Protein AF-A0A353R9V4-F1 (afdb_monomer_lite)

Secondary structure (DSSP, 8-state):
--SSS---HHHHHHHHHHHHHHHHHTT---------GGGGGG--HHHHHHTT----B-TTS-B-TTSS-HHHHHHHHHHHHHHHTT----------SHHHHSSPPPHHHHHHHHHHHHHHHHHHHTT--SEEEEE-TTS-EEEEEHHHHS-TTT---------TTSHHHHHHHHHT---B-GGGHHHHTTT-S-GGGGBHHHHHT-

Sequence (206 aa):
MFYKTQITVDKIVNLIVSSVIKRQIRDIPYGCIMISEGVFQSFSEEDVKNAGIAFTYDAHGHPELGKISKSHIIDNLVEKKLKELGIKVKTRPVEVGYEVRCITPKSFDLEYCSMLGMGVYELYIKGVSGCMVCRDGNGKIIPLFLQDLQDPATGKIPPRIVNMKSQEVQFYMKHIMDYITLEDYEAAKAIVPNPEEFDFHKILKF

pLDDT: mean 90.61, std 10.13, range [51.28, 98.31]

Foldseek 3Di:
DQPPHQDALLLVLLQVVQLVLLCVLVVNQDDDDDDDPCSVVRYDPVRCVVLVPDFDADPVRHGPSPPDPPQVSSVVSNVVVCVVLVHDHDDDGDDDDPVVPPDDDDPVCVVQVVLQVVLVVVCVVVVHDQFHWDQDPVRDTDTHHLVVQADPVPRDRDDDDDDCPDPVNVCCVPPPGRGDAPVCVVVSCVRGVCNLSSHPCNSNVD

Radius of gyration: 22.02 Å; chains: 1; bounding box: 51×39×61 Å

Structure (mmCIF, N/CA/C/O backbone):
data_A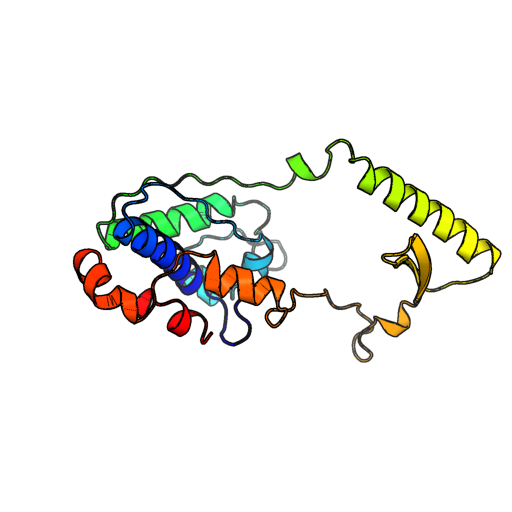F-A0A353R9V4-F1
#
_entry.id   AF-A0A353R9V4-F1
#
loop_
_atom_site.group_PDB
_atom_site.id
_atom_site.type_symbol
_atom_site.label_atom_id
_atom_site.label_alt_id
_atom_site.label_comp_id
_atom_site.label_asym_id
_atom_site.label_entity_id
_atom_site.label_seq_id
_atom_site.pdbx_PDB_ins_code
_atom_site.Cartn_x
_atom_site.Cartn_y
_atom_site.Cartn_z
_atom_site.occupancy
_atom_site.B_iso_or_equiv
_atom_site.auth_seq_id
_atom_site.auth_comp_id
_atom_site.auth_asym_id
_atom_site.auth_atom_id
_atom_site.pdbx_PDB_model_num
ATOM 1 N N . MET A 1 1 ? -3.282 6.045 -2.388 1.00 83.81 1 MET A N 1
ATOM 2 C CA . MET A 1 1 ? -4.449 6.420 -1.555 1.00 83.81 1 MET A CA 1
ATOM 3 C C . MET A 1 1 ? -4.257 7.770 -0.862 1.00 83.81 1 MET A C 1
ATOM 5 O O . MET A 1 1 ? -5.126 8.619 -0.977 1.00 83.81 1 MET A O 1
ATOM 9 N N . PHE A 1 2 ? -3.111 8.017 -0.225 1.00 89.62 2 PHE A N 1
ATOM 10 C CA . PHE A 1 2 ? -2.777 9.268 0.472 1.00 89.62 2 PHE A CA 1
ATOM 11 C C . PHE A 1 2 ? -2.308 10.402 -0.468 1.00 89.62 2 PHE A C 1
ATOM 13 O O . PHE A 1 2 ? -1.157 10.810 -0.422 1.00 89.62 2 PHE A O 1
ATOM 20 N N . TYR A 1 3 ? -3.170 10.891 -1.369 1.00 88.69 3 TYR A N 1
ATOM 21 C CA . TYR A 1 3 ? -2.805 11.971 -2.315 1.00 88.69 3 TYR A CA 1
ATOM 22 C C . TYR A 1 3 ? -3.274 13.374 -1.887 1.00 88.69 3 TYR A C 1
ATOM 24 O O . TYR A 1 3 ? -2.907 14.359 -2.519 1.00 88.69 3 TYR A O 1
ATOM 32 N N . LYS A 1 4 ? -4.090 13.473 -0.828 1.00 91.69 4 LYS A N 1
ATOM 33 C CA . LYS A 1 4 ? -4.585 14.739 -0.243 1.00 91.69 4 LYS A CA 1
ATOM 34 C C . LYS A 1 4 ? -4.122 14.964 1.202 1.00 91.69 4 LYS A C 1
ATOM 36 O O . LYS A 1 4 ? -4.501 15.946 1.838 1.00 91.69 4 LYS A O 1
ATOM 41 N N . THR A 1 5 ? -3.361 14.029 1.761 1.00 93.25 5 THR A N 1
ATOM 42 C CA . THR A 1 5 ? -2.932 14.051 3.160 1.00 93.25 5 THR A CA 1
ATOM 43 C C . THR A 1 5 ? -1.651 13.244 3.307 1.00 93.25 5 THR A C 1
ATOM 45 O O . THR A 1 5 ? -1.455 12.283 2.565 1.00 93.25 5 THR A O 1
ATOM 48 N N . GLN A 1 6 ? -0.805 13.617 4.266 1.00 91.75 6 GLN A N 1
ATOM 49 C CA . GLN A 1 6 ? 0.421 12.882 4.569 1.00 91.75 6 GLN A CA 1
ATOM 50 C C . GLN A 1 6 ? 0.079 11.470 5.052 1.00 91.75 6 GLN A C 1
ATOM 52 O O . GLN A 1 6 ? -0.844 11.291 5.857 1.00 91.75 6 GLN A O 1
ATOM 57 N N . ILE A 1 7 ? 0.817 10.480 4.563 1.00 92.06 7 ILE A N 1
ATOM 58 C CA . ILE A 1 7 ? 0.724 9.109 5.053 1.00 92.06 7 ILE A CA 1
ATOM 59 C C . ILE A 1 7 ? 1.407 8.996 6.418 1.00 92.06 7 ILE A C 1
ATOM 61 O O . ILE A 1 7 ? 2.492 9.528 6.610 1.00 92.06 7 ILE A O 1
ATOM 65 N N . THR A 1 8 ? 0.766 8.314 7.362 1.00 93.62 8 THR A N 1
ATOM 66 C CA . THR A 1 8 ? 1.342 8.013 8.678 1.00 93.62 8 THR A CA 1
ATOM 67 C C . THR A 1 8 ? 0.974 6.589 9.066 1.00 93.62 8 THR A C 1
ATOM 69 O O . THR A 1 8 ? 0.003 6.025 8.546 1.00 93.62 8 THR A O 1
ATOM 72 N N . VAL A 1 9 ? 1.742 6.007 9.986 1.00 92.25 9 VAL A N 1
ATOM 73 C CA . VAL A 1 9 ? 1.481 4.658 10.502 1.00 92.25 9 VAL A CA 1
ATOM 74 C C . VAL A 1 9 ? 0.091 4.585 11.143 1.00 92.25 9 VAL A C 1
ATOM 76 O O . VAL A 1 9 ? -0.687 3.691 10.817 1.00 92.25 9 VAL A O 1
ATOM 79 N N . ASP A 1 10 ? -0.258 5.574 11.970 1.00 94.31 10 ASP A N 1
ATOM 80 C CA . ASP A 1 10 ? -1.556 5.644 12.652 1.00 94.31 10 ASP A CA 1
ATOM 81 C C . ASP A 1 10 ? -2.736 5.675 11.668 1.00 94.31 10 ASP A C 1
ATOM 83 O O . ASP A 1 10 ? -3.682 4.906 11.810 1.00 94.31 10 ASP A O 1
ATOM 87 N N . LYS A 1 11 ? -2.652 6.464 10.587 1.00 96.31 11 LYS A N 1
ATOM 88 C CA . LYS A 1 11 ? -3.716 6.498 9.570 1.00 96.31 11 LYS A CA 1
ATOM 89 C C . LYS A 1 11 ? -3.915 5.153 8.882 1.00 96.31 11 LYS A C 1
ATOM 91 O O . LYS A 1 11 ? -5.045 4.799 8.563 1.00 96.31 11 LYS A O 1
ATOM 96 N N . ILE A 1 12 ? -2.840 4.407 8.625 1.00 96.12 12 ILE A N 1
ATOM 97 C CA . ILE A 1 12 ? -2.947 3.068 8.033 1.00 96.12 12 ILE A CA 1
ATOM 98 C C . ILE A 1 12 ? -3.616 2.114 9.014 1.00 96.12 12 ILE A C 1
ATOM 100 O O . ILE A 1 12 ? -4.556 1.426 8.628 1.00 96.12 12 ILE A O 1
ATOM 104 N N . VAL A 1 13 ? -3.177 2.109 10.275 1.00 96.69 13 VAL A N 1
ATOM 105 C CA . VAL A 1 13 ? -3.791 1.291 11.328 1.00 96.69 13 VAL A CA 1
ATOM 106 C C . VAL A 1 13 ? -5.277 1.635 11.467 1.00 96.69 13 VAL A C 1
ATOM 108 O O . VAL A 1 13 ? -6.111 0.731 11.459 1.00 96.69 13 VAL A O 1
ATOM 111 N N . ASN A 1 14 ? -5.641 2.918 11.478 1.00 97.94 14 ASN A N 1
ATOM 112 C CA . ASN A 1 14 ? -7.034 3.346 11.588 1.00 97.94 14 ASN A CA 1
ATOM 113 C C . ASN A 1 14 ? -7.875 2.951 10.363 1.00 97.94 14 ASN A C 1
ATOM 115 O O . ASN A 1 14 ? -9.028 2.573 10.534 1.00 97.94 14 ASN A O 1
ATOM 119 N N . LEU A 1 15 ? -7.324 2.948 9.141 1.00 97.88 15 LEU A N 1
ATOM 120 C CA . LEU A 1 15 ? -8.025 2.425 7.952 1.00 97.88 15 LEU A CA 1
ATOM 121 C C . LEU A 1 15 ? -8.246 0.906 8.019 1.00 97.88 15 LEU A C 1
ATOM 123 O O . LEU A 1 15 ? -9.283 0.403 7.578 1.00 97.88 15 LEU A O 1
ATOM 127 N N . ILE A 1 16 ? -7.293 0.164 8.584 1.00 97.81 16 ILE A N 1
ATOM 128 C CA . ILE A 1 16 ? -7.441 -1.279 8.809 1.00 97.81 16 ILE A CA 1
ATOM 129 C C . ILE A 1 16 ? -8.551 -1.530 9.830 1.00 97.81 16 ILE A C 1
ATOM 131 O O . ILE A 1 16 ? -9.471 -2.303 9.563 1.00 97.81 16 ILE A O 1
ATOM 135 N N . VAL A 1 17 ? -8.512 -0.829 10.965 1.00 98.12 17 VAL A N 1
ATOM 136 C CA . VAL A 1 17 ? -9.542 -0.918 12.008 1.00 98.12 17 VAL A CA 1
ATOM 137 C C . VAL A 1 17 ? -10.910 -0.480 11.472 1.00 98.12 17 VAL A C 1
ATOM 139 O O . VAL A 1 17 ? -11.899 -1.154 11.737 1.00 98.12 17 VAL A O 1
ATOM 142 N N . SER A 1 18 ? -10.972 0.561 10.637 1.00 98.31 18 SER A N 1
ATOM 143 C CA . SER A 1 18 ? -12.185 0.986 9.920 1.00 98.31 18 SER A CA 1
ATOM 144 C C . SER A 1 18 ? -12.826 -0.164 9.144 1.00 98.31 18 SER A C 1
ATOM 146 O O . SER A 1 18 ? -14.028 -0.412 9.251 1.00 98.31 18 SER A O 1
ATOM 148 N N . SER A 1 19 ? -12.004 -0.923 8.414 1.00 98.00 19 SER A N 1
ATOM 149 C CA . SER A 1 19 ? -12.456 -2.089 7.650 1.00 98.00 19 SER A CA 1
ATOM 150 C C . SER A 1 19 ? -12.975 -3.198 8.573 1.00 98.00 19 SER A C 1
ATOM 152 O O . SER A 1 19 ? -14.002 -3.814 8.291 1.00 98.00 19 SER A O 1
ATOM 154 N N . VAL A 1 20 ? -12.304 -3.434 9.707 1.00 98.00 20 VAL A N 1
ATOM 155 C CA . VAL A 1 20 ? -12.731 -4.414 10.721 1.00 98.00 20 VAL A CA 1
ATOM 156 C C . VAL A 1 20 ? -14.083 -4.031 11.328 1.00 98.00 20 VAL A C 1
ATOM 158 O O . VAL A 1 20 ? -14.988 -4.863 11.349 1.00 98.00 20 VAL A O 1
ATOM 161 N N . ILE A 1 21 ? -14.251 -2.776 11.758 1.00 98.12 21 ILE A N 1
ATOM 162 C CA . ILE A 1 21 ? -15.504 -2.268 12.341 1.00 98.12 21 ILE A CA 1
ATOM 163 C C . ILE A 1 21 ? -16.643 -2.399 11.326 1.00 98.12 21 ILE A C 1
ATOM 165 O O . ILE A 1 21 ? -17.696 -2.947 11.651 1.00 98.12 21 ILE A O 1
ATOM 169 N N . LYS A 1 22 ? -16.428 -1.968 10.073 1.00 98.12 22 LYS A N 1
ATOM 170 C CA . LYS A 1 22 ? -17.444 -2.078 9.018 1.00 98.12 22 LYS A CA 1
ATOM 171 C C . LYS A 1 22 ? -17.895 -3.522 8.821 1.00 98.12 22 LYS A C 1
ATOM 173 O O . LYS A 1 22 ? -19.087 -3.783 8.690 1.00 98.12 22 LYS A O 1
ATOM 178 N N . ARG A 1 23 ? -16.962 -4.474 8.823 1.00 97.56 23 ARG A N 1
ATOM 179 C CA . ARG A 1 23 ? -17.291 -5.893 8.646 1.00 97.56 23 ARG A CA 1
ATOM 180 C C . ARG A 1 23 ? -17.988 -6.501 9.858 1.00 97.56 23 ARG A C 1
ATOM 182 O O . ARG A 1 23 ? -18.867 -7.329 9.659 1.00 97.56 23 ARG A O 1
ATOM 189 N N . GLN A 1 24 ? -17.694 -6.043 11.075 1.00 96.56 24 GLN A N 1
ATOM 190 C CA . GLN A 1 24 ? -18.467 -6.418 12.265 1.00 96.56 24 GLN A CA 1
ATOM 191 C C . GLN A 1 24 ? -19.911 -5.908 12.204 1.00 96.56 24 GLN A C 1
ATOM 193 O O . GLN A 1 24 ? -20.825 -6.678 12.476 1.00 96.56 24 GLN A O 1
ATOM 198 N N . ILE A 1 25 ? -20.132 -4.660 11.770 1.00 97.62 25 ILE A N 1
ATOM 199 C CA . ILE A 1 25 ? -21.485 -4.104 11.558 1.00 97.62 25 ILE A CA 1
ATOM 200 C C . ILE A 1 25 ? -22.277 -4.949 10.548 1.00 97.62 25 ILE A C 1
ATOM 202 O O . ILE A 1 25 ? -23.485 -5.121 10.682 1.00 97.62 25 ILE A O 1
ATOM 206 N N . ARG A 1 26 ? -21.594 -5.499 9.539 1.00 96.81 26 ARG A N 1
ATOM 207 C CA . ARG A 1 26 ? -22.183 -6.354 8.497 1.00 96.81 26 ARG A CA 1
ATOM 208 C C . ARG A 1 26 ? -22.287 -7.834 8.880 1.00 96.81 26 ARG A C 1
ATOM 210 O O . ARG A 1 26 ? -22.702 -8.620 8.034 1.00 96.81 26 ARG A O 1
ATOM 217 N N . ASP A 1 27 ? -21.880 -8.206 10.093 1.00 96.38 27 ASP A N 1
ATOM 218 C CA . ASP A 1 27 ? -21.799 -9.593 10.570 1.00 96.38 27 ASP A CA 1
ATOM 219 C C . ASP A 1 27 ? -20.939 -10.509 9.671 1.00 96.38 27 ASP A C 1
ATOM 221 O O . ASP A 1 27 ? -21.282 -11.649 9.364 1.00 96.38 27 ASP A O 1
ATOM 225 N N . ILE A 1 28 ? -19.791 -9.996 9.204 1.00 96.94 28 ILE A N 1
ATOM 226 C CA . ILE A 1 28 ? -18.837 -10.760 8.390 1.00 96.94 28 ILE A CA 1
ATOM 227 C C . ILE A 1 28 ? -17.527 -10.974 9.169 1.00 96.94 28 ILE A C 1
ATOM 229 O O . ILE A 1 28 ? -16.709 -10.057 9.266 1.00 96.94 28 ILE A O 1
ATOM 233 N N . PRO A 1 29 ? -17.258 -12.190 9.687 1.00 92.81 29 PRO A N 1
ATOM 234 C CA . PRO A 1 29 ? -16.217 -12.419 10.697 1.00 92.81 29 PRO A CA 1
ATOM 235 C C . PRO A 1 29 ? -14.800 -12.633 10.133 1.00 92.81 29 PRO A C 1
ATOM 237 O O . PRO A 1 29 ? -13.899 -13.065 10.850 1.00 92.81 29 PRO A O 1
ATOM 240 N N . TYR A 1 30 ? -14.582 -12.379 8.845 1.00 95.62 30 TYR A N 1
ATOM 241 C CA . TYR A 1 30 ? -13.305 -12.607 8.163 1.00 95.62 30 TYR A CA 1
ATOM 242 C C . TYR A 1 30 ? -13.029 -11.507 7.148 1.00 95.62 30 TYR A C 1
ATOM 244 O O . TYR A 1 30 ? -13.960 -10.875 6.658 1.00 95.62 30 TYR A O 1
ATOM 252 N N . GLY A 1 31 ? -11.769 -11.312 6.770 1.00 95.31 31 GLY A N 1
ATOM 253 C CA . GLY A 1 31 ? -11.371 -10.356 5.741 1.00 95.31 31 GLY A CA 1
ATOM 254 C C . GLY A 1 31 ? -9.903 -10.513 5.362 1.00 95.31 31 GLY A C 1
ATOM 255 O O . GLY A 1 31 ? -9.184 -11.324 5.943 1.00 95.31 31 GLY A O 1
ATOM 256 N N . CYS A 1 32 ? -9.466 -9.733 4.380 1.00 95.81 32 CYS A N 1
ATOM 257 C CA . CYS A 1 32 ? -8.070 -9.639 3.975 1.00 95.81 32 CYS A CA 1
ATOM 258 C C . CYS A 1 32 ? -7.736 -8.169 3.724 1.00 95.81 32 CYS A C 1
ATOM 260 O O . CYS A 1 32 ? -8.518 -7.453 3.099 1.00 95.81 32 CYS A O 1
ATOM 262 N N . ILE A 1 33 ? -6.579 -7.736 4.213 1.00 96.19 33 ILE A N 1
ATOM 263 C CA . ILE A 1 33 ? -6.019 -6.417 3.942 1.00 96.19 33 ILE A CA 1
ATOM 264 C C . ILE A 1 33 ? -4.744 -6.622 3.136 1.00 96.19 33 ILE A C 1
ATOM 266 O O . ILE A 1 33 ? -3.871 -7.391 3.532 1.00 96.19 33 ILE A O 1
ATOM 270 N N . MET A 1 34 ? -4.628 -5.904 2.022 1.00 94.94 34 MET A N 1
ATOM 271 C CA . MET A 1 34 ? -3.414 -5.866 1.215 1.00 94.94 34 MET A CA 1
ATOM 272 C C . MET A 1 34 ? -2.733 -4.511 1.378 1.00 94.94 34 MET A C 1
ATOM 274 O O . MET A 1 34 ? -3.352 -3.467 1.175 1.00 94.94 34 MET A O 1
ATOM 278 N N . ILE A 1 35 ? -1.446 -4.534 1.718 1.00 93.12 35 ILE A N 1
ATOM 279 C CA . ILE A 1 35 ? -0.622 -3.336 1.886 1.00 93.12 35 ILE A CA 1
ATOM 280 C C . ILE A 1 35 ? 0.577 -3.464 0.956 1.00 93.12 35 ILE A C 1
ATOM 282 O O . ILE A 1 35 ? 1.279 -4.472 0.972 1.00 93.12 35 ILE A O 1
ATOM 286 N N . SER A 1 36 ? 0.807 -2.442 0.133 1.00 91.06 36 SER A N 1
ATOM 287 C CA . SER A 1 36 ? 1.993 -2.390 -0.722 1.00 91.06 36 SER A CA 1
ATOM 288 C C . SER A 1 36 ? 3.243 -2.114 0.112 1.00 91.06 36 SER A C 1
ATOM 290 O O . SER A 1 36 ? 3.245 -1.204 0.941 1.00 91.06 36 SER A O 1
ATOM 292 N N . GLU A 1 37 ? 4.331 -2.837 -0.161 1.00 85.25 37 GLU A N 1
ATOM 293 C CA . GLU A 1 37 ? 5.643 -2.628 0.467 1.00 85.25 37 GLU A CA 1
ATOM 294 C C . GLU A 1 37 ? 6.130 -1.171 0.353 1.00 85.25 37 GLU A C 1
ATOM 296 O O . GLU A 1 37 ? 6.751 -0.644 1.277 1.00 85.25 37 GLU A O 1
ATOM 301 N N . GLY A 1 38 ? 5.805 -0.485 -0.748 1.00 84.50 38 GLY A N 1
ATOM 302 C CA . GLY A 1 38 ? 6.229 0.900 -0.985 1.00 84.50 38 GLY A CA 1
ATOM 303 C C . GLY A 1 38 ? 5.710 1.905 0.050 1.00 84.50 38 GLY A C 1
ATOM 304 O O . GLY A 1 38 ? 6.257 2.998 0.173 1.00 84.50 38 GLY A O 1
ATOM 305 N N . VAL A 1 39 ? 4.695 1.539 0.841 1.00 86.44 39 VAL A N 1
ATOM 306 C CA . VAL A 1 39 ? 4.165 2.371 1.931 1.00 86.44 39 VAL A CA 1
ATOM 307 C C . VAL A 1 39 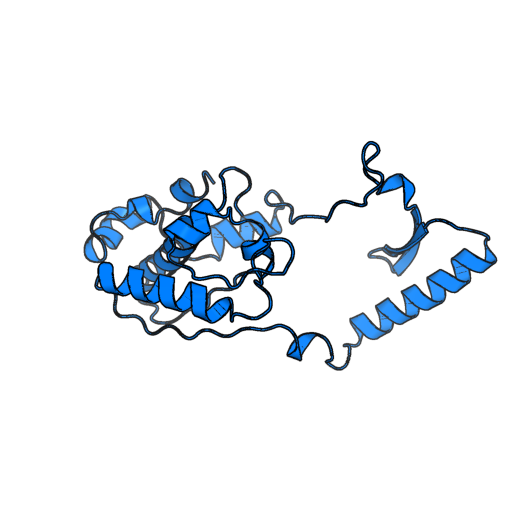? 5.242 2.713 2.966 1.00 86.44 39 VAL A C 1
ATOM 309 O O . VAL A 1 39 ? 5.286 3.843 3.443 1.00 86.44 39 VAL A O 1
ATOM 312 N N . PHE A 1 40 ? 6.160 1.788 3.254 1.00 82.12 40 PHE A N 1
ATOM 313 C CA . PHE A 1 40 ? 7.213 1.993 4.255 1.00 82.12 40 PHE A CA 1
ATOM 314 C C . PHE A 1 40 ? 8.255 3.027 3.829 1.00 82.12 40 PHE A C 1
ATOM 316 O O . PHE A 1 40 ? 8.844 3.687 4.676 1.00 82.12 40 PHE A O 1
ATOM 323 N N . GLN A 1 41 ? 8.445 3.211 2.521 1.00 80.50 41 GLN A N 1
ATOM 324 C CA . GLN A 1 41 ? 9.330 4.247 1.978 1.00 80.50 41 GLN A CA 1
ATOM 325 C C . GLN A 1 41 ? 8.729 5.652 2.121 1.00 80.50 41 GLN A C 1
ATOM 327 O O . GLN A 1 41 ? 9.412 6.641 1.882 1.00 80.50 41 GLN A O 1
ATOM 332 N N . SER A 1 42 ? 7.442 5.743 2.470 1.00 83.88 42 SER A N 1
ATOM 333 C CA . SER A 1 42 ? 6.714 7.007 2.582 1.00 83.88 42 SER A CA 1
ATOM 334 C C . SER A 1 42 ? 6.593 7.512 4.026 1.00 83.88 42 SER A C 1
ATOM 336 O O . SER A 1 42 ? 6.066 8.604 4.234 1.00 83.88 42 SER A O 1
ATOM 338 N N . PHE A 1 43 ? 7.038 6.736 5.022 1.00 84.62 43 PHE A N 1
ATOM 339 C CA . PHE A 1 43 ? 7.009 7.156 6.423 1.00 84.62 43 PHE A CA 1
ATOM 340 C C . PHE A 1 43 ? 8.170 8.086 6.753 1.00 84.62 43 PHE A C 1
ATOM 342 O O . PHE A 1 43 ? 9.304 7.850 6.341 1.00 84.62 43 PHE A O 1
ATOM 349 N N . SER A 1 44 ? 7.886 9.122 7.541 1.00 83.38 44 SER A N 1
ATOM 350 C CA . SER A 1 44 ? 8.936 9.938 8.142 1.00 83.38 44 SER A CA 1
ATOM 351 C C . SER A 1 44 ? 9.610 9.188 9.299 1.00 83.38 44 SER A C 1
ATOM 353 O O . SER A 1 44 ? 9.011 8.307 9.920 1.00 83.38 44 SER A O 1
ATOM 355 N N . GLU A 1 45 ? 10.851 9.553 9.631 1.00 79.44 45 GLU A N 1
ATOM 356 C CA . GLU A 1 45 ? 11.526 9.007 10.819 1.00 79.44 45 GLU A CA 1
ATOM 357 C C . GLU A 1 45 ? 10.755 9.288 12.115 1.00 79.44 45 GLU A C 1
ATOM 359 O O . GLU A 1 45 ? 10.781 8.483 13.045 1.00 79.44 45 GLU A O 1
ATOM 364 N N . GLU A 1 46 ? 10.079 10.434 12.185 1.00 83.94 46 GLU A N 1
ATOM 365 C CA . GLU A 1 46 ? 9.265 10.822 13.333 1.00 83.94 46 GLU A CA 1
ATOM 366 C C . GLU A 1 46 ? 8.041 9.909 13.476 1.00 83.94 46 GLU A C 1
ATOM 368 O O . GLU A 1 46 ? 7.811 9.368 14.556 1.00 83.94 46 GLU A O 1
ATOM 373 N N . ASP A 1 47 ? 7.309 9.651 12.385 1.00 84.12 47 ASP A N 1
ATOM 374 C CA . ASP A 1 47 ? 6.147 8.747 12.387 1.00 84.12 47 ASP A CA 1
ATOM 375 C C . ASP A 1 47 ? 6.520 7.343 12.867 1.00 84.12 47 ASP A C 1
ATOM 377 O O . ASP A 1 47 ? 5.793 6.705 13.628 1.00 84.12 47 ASP A O 1
ATOM 381 N N . VAL A 1 48 ? 7.678 6.866 12.426 1.00 79.81 48 VAL A N 1
ATOM 382 C CA . VAL A 1 48 ? 8.230 5.567 12.804 1.00 79.81 48 VAL A CA 1
ATOM 383 C C . VAL A 1 48 ? 8.545 5.514 14.294 1.00 79.81 48 VAL A C 1
ATOM 385 O O . VAL A 1 48 ? 8.162 4.556 14.972 1.00 79.81 48 VAL A O 1
ATOM 388 N N . LYS A 1 49 ? 9.266 6.524 14.801 1.00 79.75 49 LYS A N 1
ATOM 389 C CA . LYS A 1 49 ? 9.647 6.611 16.216 1.00 79.75 49 LYS A CA 1
ATOM 390 C C . LYS A 1 49 ? 8.398 6.674 17.092 1.00 79.75 49 LYS A C 1
ATOM 392 O O . LYS A 1 49 ? 8.305 5.929 18.064 1.00 79.75 49 LYS A O 1
ATOM 397 N N . ASN A 1 50 ? 7.414 7.481 16.698 1.00 83.69 50 ASN A N 1
ATOM 398 C CA . ASN A 1 50 ? 6.136 7.620 17.396 1.00 83.69 50 ASN A CA 1
ATOM 399 C C . ASN A 1 50 ? 5.318 6.322 17.389 1.00 83.69 50 ASN A C 1
ATOM 401 O O . ASN A 1 50 ? 4.647 6.011 18.372 1.00 83.69 50 ASN A O 1
ATOM 405 N N . ALA A 1 51 ? 5.411 5.525 16.322 1.00 78.31 51 ALA A N 1
ATOM 406 C CA . ALA A 1 51 ? 4.795 4.203 16.256 1.00 78.31 51 ALA A CA 1
ATOM 407 C C . ALA A 1 51 ? 5.515 3.142 17.114 1.00 78.31 51 ALA A C 1
ATOM 409 O O . ALA A 1 51 ? 5.023 2.022 17.237 1.00 78.31 51 ALA A O 1
ATOM 410 N N . GLY A 1 52 ? 6.666 3.464 17.716 1.00 72.88 52 GLY A N 1
ATOM 411 C CA . GLY A 1 52 ? 7.447 2.523 18.521 1.00 72.88 52 GLY A CA 1
ATOM 412 C C . GLY A 1 52 ? 8.119 1.427 17.690 1.00 72.88 52 GLY A C 1
ATOM 413 O O . GLY A 1 52 ? 8.402 0.348 18.209 1.00 72.88 52 GLY A O 1
ATOM 414 N N . ILE A 1 53 ? 8.361 1.679 16.400 1.00 72.94 53 ILE A N 1
ATOM 415 C CA . ILE A 1 53 ? 9.031 0.729 15.512 1.00 72.94 53 ILE A CA 1
ATOM 416 C C . ILE A 1 53 ? 10.545 0.882 15.704 1.00 72.94 53 ILE A C 1
ATOM 418 O O . ILE A 1 53 ? 11.134 1.901 15.344 1.00 72.94 53 ILE A O 1
ATOM 422 N N . ALA A 1 54 ? 11.193 -0.134 16.276 1.00 59.94 54 ALA A N 1
ATOM 423 C CA . ALA A 1 54 ?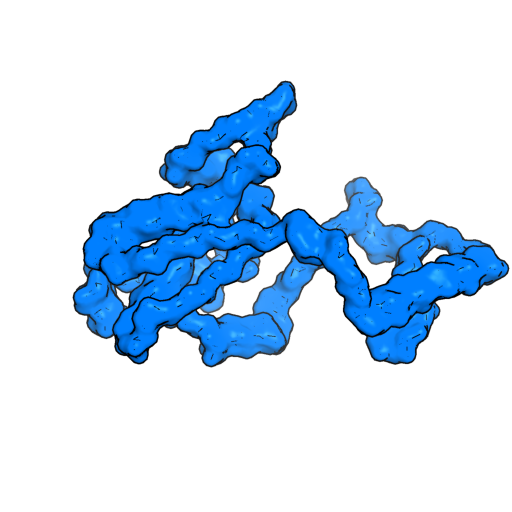 12.645 -0.164 16.415 1.00 59.94 54 ALA A CA 1
ATOM 424 C C . ALA A 1 54 ? 13.293 -0.573 15.082 1.00 59.94 54 ALA A C 1
ATOM 426 O O . ALA A 1 54 ? 13.310 -1.752 14.730 1.00 59.94 54 ALA A O 1
ATOM 427 N N . PHE A 1 55 ? 13.823 0.394 14.332 1.00 63.88 55 PHE A N 1
ATOM 428 C CA . PHE A 1 55 ? 14.635 0.098 13.153 1.00 63.88 55 PHE A CA 1
ATOM 429 C C . PHE A 1 55 ? 16.096 -0.161 13.514 1.00 63.88 55 PHE A C 1
ATOM 431 O O . PHE A 1 55 ? 16.681 0.539 14.341 1.00 63.88 55 PHE A O 1
ATOM 438 N N . THR A 1 56 ? 16.700 -1.140 12.841 1.00 56.19 56 THR A N 1
ATOM 439 C CA . THR A 1 56 ? 18.151 -1.172 12.642 1.00 56.19 56 THR A CA 1
ATOM 440 C C . THR A 1 56 ? 18.497 -0.146 11.565 1.00 56.19 56 THR A C 1
ATOM 442 O O . THR A 1 56 ? 17.717 0.037 10.637 1.00 56.19 56 THR A O 1
ATOM 445 N N . TYR A 1 57 ? 19.615 0.563 11.692 1.00 59.66 57 TYR A N 1
ATOM 446 C CA . TYR A 1 57 ? 20.049 1.580 10.727 1.00 59.66 57 TYR A CA 1
ATOM 447 C C . TYR A 1 57 ? 21.305 1.093 10.000 1.00 59.66 57 TYR A C 1
ATOM 449 O O . TYR A 1 57 ? 22.130 0.397 10.596 1.00 59.66 57 TYR A O 1
ATOM 457 N N . ASP A 1 58 ? 21.433 1.427 8.719 1.00 61.28 58 ASP A N 1
ATOM 458 C CA . ASP A 1 58 ? 22.619 1.125 7.925 1.00 61.28 58 ASP A CA 1
ATOM 459 C C . ASP A 1 58 ? 23.788 2.064 8.282 1.00 61.28 58 ASP A C 1
ATOM 461 O O . ASP A 1 58 ? 23.667 2.986 9.093 1.00 61.28 58 ASP A O 1
ATOM 465 N N . ALA A 1 59 ? 24.948 1.839 7.658 1.00 52.53 59 ALA A N 1
ATOM 466 C CA . ALA A 1 59 ? 26.158 2.635 7.883 1.00 52.53 59 ALA A CA 1
ATOM 467 C C . ALA A 1 59 ? 26.029 4.120 7.473 1.00 52.53 59 ALA A C 1
ATOM 469 O O . ALA A 1 59 ? 26.909 4.919 7.793 1.00 52.53 59 ALA A O 1
ATOM 470 N N . HIS A 1 60 ? 24.956 4.494 6.772 1.00 57.59 60 HIS A N 1
ATOM 471 C CA . HIS A 1 60 ? 24.666 5.853 6.319 1.00 57.59 60 HIS A CA 1
ATOM 472 C C . HIS A 1 60 ? 23.530 6.511 7.118 1.00 57.59 60 HIS A C 1
ATOM 474 O O . HIS A 1 60 ? 23.159 7.644 6.818 1.00 57.59 60 HIS A O 1
ATOM 480 N N . GLY A 1 61 ? 23.010 5.837 8.152 1.00 51.28 61 GLY A N 1
ATOM 481 C CA . GLY A 1 61 ? 21.945 6.353 9.007 1.00 51.28 61 GLY A CA 1
ATOM 482 C C . GLY A 1 61 ? 20.542 6.186 8.425 1.00 51.28 61 GLY A C 1
ATOM 483 O O . GLY A 1 61 ? 19.612 6.796 8.944 1.00 51.28 61 GLY A O 1
ATOM 484 N N . HIS A 1 62 ? 20.354 5.359 7.392 1.00 56.94 62 HIS A N 1
ATOM 485 C CA . HIS A 1 62 ? 19.021 5.027 6.890 1.00 56.94 62 HIS A CA 1
ATOM 486 C C . HIS A 1 62 ? 18.458 3.787 7.596 1.00 56.94 62 HIS A C 1
ATOM 488 O O . HIS A 1 62 ? 19.190 2.820 7.808 1.00 56.94 62 HIS A O 1
ATOM 494 N N . PRO A 1 63 ? 17.157 3.746 7.919 1.00 58.84 63 PRO A N 1
ATOM 495 C CA . PRO A 1 63 ? 16.514 2.535 8.417 1.00 58.84 63 PRO A CA 1
ATOM 496 C C . PRO A 1 63 ? 16.680 1.326 7.474 1.00 58.84 63 PRO A C 1
ATOM 498 O O . PRO A 1 63 ? 16.251 1.360 6.320 1.00 58.84 63 PRO A O 1
ATOM 501 N N . GLU A 1 64 ? 17.221 0.210 7.971 1.00 60.22 64 GLU A N 1
ATOM 502 C CA . GLU A 1 64 ? 17.281 -1.091 7.290 1.00 60.22 64 GLU A CA 1
ATOM 503 C C . GLU A 1 64 ? 15.896 -1.772 7.273 1.00 60.22 64 GLU A C 1
ATOM 505 O O . GLU A 1 64 ? 15.666 -2.840 7.844 1.00 60.22 64 GLU A O 1
ATOM 510 N N . LEU A 1 65 ? 14.956 -1.180 6.534 1.00 58.62 65 LEU A N 1
ATOM 511 C CA . LEU A 1 65 ? 13.601 -1.704 6.301 1.00 58.62 65 LEU A CA 1
ATOM 512 C C . LEU A 1 65 ? 13.570 -3.078 5.600 1.00 58.62 65 LEU A C 1
ATOM 514 O O . LEU A 1 65 ? 12.515 -3.704 5.500 1.00 58.62 65 LEU A O 1
ATOM 518 N N . GLY A 1 66 ? 14.701 -3.532 5.053 1.00 57.16 66 GLY A N 1
ATOM 519 C CA . GLY A 1 66 ? 14.820 -4.786 4.306 1.00 57.16 66 GLY A CA 1
ATOM 520 C C . GLY A 1 66 ? 15.003 -6.041 5.164 1.00 57.16 66 GLY A C 1
ATOM 521 O O . GLY A 1 66 ? 14.750 -7.133 4.665 1.00 57.16 66 GLY A O 1
ATOM 522 N N . LYS A 1 67 ? 15.435 -5.912 6.428 1.00 60.03 67 LYS A N 1
ATOM 523 C CA . LYS A 1 67 ? 15.728 -7.064 7.309 1.00 60.03 67 LYS A CA 1
ATOM 524 C C . LYS A 1 67 ? 14.620 -7.389 8.310 1.00 60.03 67 LYS A C 1
ATOM 526 O O . LYS A 1 67 ? 14.671 -8.436 8.950 1.00 60.03 67 LYS A O 1
ATOM 531 N N . ILE A 1 68 ? 13.633 -6.509 8.457 1.00 70.19 68 ILE A N 1
ATOM 532 C CA . ILE A 1 68 ? 12.535 -6.672 9.411 1.00 70.19 68 ILE A CA 1
ATOM 533 C C . ILE A 1 68 ? 11.262 -7.004 8.634 1.00 70.19 68 ILE A C 1
ATOM 535 O O . ILE A 1 68 ? 10.972 -6.371 7.618 1.00 70.19 68 ILE A O 1
ATOM 539 N N . SER A 1 69 ? 10.496 -7.993 9.106 1.00 79.38 69 SER A N 1
ATOM 540 C CA . SER A 1 69 ? 9.235 -8.357 8.458 1.00 79.38 69 SER A CA 1
ATOM 541 C C . SER A 1 69 ? 8.212 -7.235 8.621 1.00 79.38 69 SER A C 1
ATOM 543 O O . SER A 1 69 ? 7.696 -6.962 9.708 1.00 79.38 69 SER A O 1
ATOM 545 N N . LYS A 1 70 ? 7.918 -6.586 7.497 1.00 85.12 70 LYS A N 1
ATOM 546 C CA . LYS A 1 70 ? 7.016 -5.435 7.391 1.00 85.12 70 LYS A CA 1
ATOM 547 C C . LYS A 1 70 ? 5.584 -5.801 7.765 1.00 85.12 70 LYS A C 1
ATOM 549 O O . LYS A 1 70 ? 4.887 -5.022 8.414 1.00 85.12 70 LYS A O 1
ATOM 554 N N . SER A 1 71 ? 5.167 -7.005 7.378 1.00 89.56 71 SER A N 1
ATOM 555 C CA . SER A 1 71 ? 3.846 -7.545 7.696 1.00 89.56 71 SER A CA 1
ATOM 556 C C . SER A 1 71 ? 3.655 -7.700 9.207 1.00 89.56 71 SER A C 1
ATOM 558 O O . SER A 1 71 ? 2.654 -7.227 9.736 1.00 89.56 71 SER A O 1
ATOM 560 N N . HIS A 1 72 ? 4.647 -8.256 9.911 1.00 89.25 72 HIS A N 1
ATOM 561 C CA . HIS A 1 72 ? 4.610 -8.420 11.366 1.00 89.25 72 HIS A CA 1
ATOM 562 C C . HIS A 1 72 ? 4.589 -7.083 12.113 1.00 89.25 72 HIS A C 1
ATOM 564 O O . HIS A 1 72 ? 3.917 -6.970 13.133 1.00 89.25 72 HIS A O 1
ATOM 570 N N . ILE A 1 73 ? 5.297 -6.058 11.622 1.00 88.56 73 ILE A N 1
ATOM 571 C CA . ILE A 1 73 ? 5.259 -4.724 12.242 1.00 88.56 73 ILE A CA 1
ATOM 572 C C . ILE A 1 73 ? 3.829 -4.175 12.237 1.00 88.56 73 ILE A C 1
ATOM 574 O O . ILE A 1 73 ? 3.319 -3.782 13.283 1.00 88.56 73 ILE A O 1
ATOM 578 N N . ILE A 1 74 ? 3.182 -4.145 11.069 1.00 92.25 74 ILE A N 1
ATOM 579 C CA . ILE A 1 74 ? 1.824 -3.600 10.955 1.00 92.25 74 ILE A CA 1
ATOM 580 C C . ILE A 1 74 ? 0.832 -4.453 11.740 1.00 92.25 74 ILE A C 1
ATOM 582 O O . ILE A 1 74 ? -0.025 -3.898 12.420 1.00 92.25 74 ILE A O 1
ATOM 586 N N . ASP A 1 75 ? 0.972 -5.775 11.687 1.00 94.25 75 ASP A N 1
ATOM 587 C CA . ASP A 1 75 ? 0.124 -6.702 12.430 1.00 94.25 75 ASP A CA 1
ATOM 588 C C . ASP A 1 75 ? 0.179 -6.438 13.941 1.00 94.25 75 ASP A C 1
ATOM 590 O O . ASP A 1 75 ? -0.860 -6.193 14.543 1.00 94.25 75 ASP A O 1
ATOM 594 N N . ASN A 1 76 ? 1.375 -6.320 14.528 1.00 92.31 76 ASN A N 1
ATOM 595 C CA . ASN A 1 76 ? 1.541 -5.986 15.948 1.00 92.31 76 ASN A CA 1
ATOM 596 C C . ASN A 1 76 ? 0.895 -4.640 16.327 1.00 92.31 76 ASN A C 1
ATOM 598 O O . ASN A 1 76 ? 0.300 -4.502 17.398 1.00 92.31 76 ASN A O 1
ATOM 602 N N . LEU A 1 77 ? 1.016 -3.627 15.463 1.00 93.94 77 LEU A N 1
ATOM 603 C CA . LEU A 1 77 ? 0.417 -2.310 15.694 1.00 93.94 77 LEU A CA 1
ATOM 604 C C . LEU A 1 77 ? -1.114 -2.365 15.633 1.00 93.94 77 LEU A C 1
ATOM 606 O O . LEU A 1 77 ? -1.790 -1.749 16.458 1.00 93.94 77 LEU A O 1
ATOM 610 N N . VAL A 1 78 ? -1.657 -3.135 14.689 1.00 96.31 78 VAL A N 1
ATOM 611 C CA . VAL A 1 78 ? -3.096 -3.379 14.569 1.00 96.31 78 VAL A CA 1
ATOM 612 C C . VAL A 1 78 ? -3.603 -4.184 15.764 1.00 96.31 78 VAL A C 1
ATOM 614 O O . VAL A 1 78 ? -4.585 -3.772 16.372 1.00 96.31 78 VAL A O 1
ATOM 617 N N . GLU A 1 79 ? -2.934 -5.267 16.166 1.00 95.62 79 GLU A N 1
ATOM 618 C CA . GLU A 1 79 ? -3.301 -6.060 17.347 1.00 95.62 79 GLU A CA 1
ATOM 619 C C . GLU A 1 79 ? -3.330 -5.205 18.616 1.00 95.62 79 GLU A C 1
ATOM 621 O O . GLU A 1 79 ? -4.281 -5.284 19.400 1.00 95.62 79 GLU A O 1
ATOM 626 N N . LYS A 1 80 ? -2.325 -4.339 18.804 1.00 94.81 80 LYS A N 1
ATOM 627 C CA . LYS A 1 80 ? -2.289 -3.392 19.922 1.00 94.81 80 LYS A CA 1
ATOM 628 C C . LYS A 1 80 ? -3.501 -2.458 19.896 1.00 94.81 80 LYS A C 1
ATOM 630 O O . LYS A 1 80 ? -4.201 -2.366 20.904 1.00 94.81 80 LYS A O 1
ATOM 635 N N . LYS A 1 81 ? -3.789 -1.822 18.754 1.00 96.31 81 LYS A N 1
ATOM 636 C CA . LYS A 1 81 ? -4.934 -0.907 18.609 1.00 96.31 81 LYS A CA 1
ATOM 637 C C . LYS A 1 81 ? -6.270 -1.630 18.819 1.00 96.31 81 LYS A C 1
ATOM 639 O O . LYS A 1 81 ? -7.133 -1.125 19.529 1.00 96.31 81 LYS A O 1
ATOM 644 N N . LEU A 1 82 ? -6.443 -2.831 18.266 1.00 96.75 82 LEU A N 1
ATOM 645 C CA . LEU A 1 82 ? -7.648 -3.646 18.464 1.00 96.75 82 LEU A CA 1
ATOM 646 C C . LEU A 1 82 ? -7.838 -4.022 19.938 1.00 96.75 82 LEU A C 1
ATOM 648 O O . LEU A 1 82 ? -8.954 -3.940 20.450 1.00 96.75 82 LEU A O 1
ATOM 652 N N . LYS A 1 83 ? -6.755 -4.378 20.640 1.00 96.44 83 LYS A N 1
ATOM 653 C CA . LYS A 1 83 ? -6.782 -4.686 22.075 1.00 96.44 83 LYS A CA 1
ATOM 654 C C . LYS A 1 83 ? -7.177 -3.473 22.917 1.00 96.44 83 LYS A C 1
ATOM 656 O O . LYS A 1 83 ? -7.983 -3.628 23.830 1.00 96.44 83 LYS A O 1
ATOM 661 N N . GLU A 1 84 ? -6.643 -2.292 22.611 1.00 95.81 84 GLU A N 1
ATOM 662 C CA . GLU A 1 84 ? -7.017 -1.026 23.265 1.00 95.81 84 GLU A CA 1
ATOM 663 C C . GLU A 1 84 ? -8.505 -0.700 23.074 1.00 95.81 84 GLU A C 1
ATOM 665 O O . GLU A 1 84 ? -9.157 -0.231 24.002 1.00 95.81 84 GLU A O 1
ATOM 670 N N . LEU A 1 85 ? -9.057 -1.017 21.900 1.00 96.50 85 LEU A N 1
ATOM 671 C CA . LEU A 1 85 ? -10.476 -0.841 21.579 1.00 96.50 85 LEU A CA 1
ATOM 672 C C . LEU A 1 85 ? -11.374 -1.979 22.095 1.00 96.50 85 LEU A C 1
ATOM 674 O O . LEU A 1 85 ? -12.589 -1.916 21.936 1.00 96.50 85 LEU A O 1
ATOM 678 N N . GLY A 1 86 ? -10.809 -3.040 22.681 1.00 96.38 86 GLY A N 1
ATOM 679 C CA . GLY A 1 86 ? -11.565 -4.213 23.132 1.00 96.38 86 GLY A CA 1
ATOM 680 C C . GLY A 1 86 ? -12.118 -5.097 22.002 1.00 96.38 86 GLY A C 1
ATOM 681 O O . GLY A 1 86 ? -12.951 -5.970 22.257 1.00 96.38 86 GLY A O 1
ATOM 682 N N . ILE A 1 87 ? -11.651 -4.917 20.764 1.00 96.06 87 ILE A N 1
ATOM 683 C CA . ILE A 1 87 ? -12.105 -5.665 19.589 1.00 96.06 87 ILE A CA 1
ATOM 684 C C . ILE A 1 87 ? -11.377 -7.012 19.522 1.00 96.06 87 ILE A C 1
ATOM 686 O O . ILE A 1 87 ? -10.154 -7.083 19.407 1.00 96.06 87 ILE A O 1
ATOM 690 N N . LYS A 1 88 ? -12.137 -8.112 19.556 1.00 94.06 88 LYS A N 1
ATOM 691 C CA . LYS A 1 88 ? -11.594 -9.478 19.495 1.00 94.06 88 LYS A CA 1
ATOM 692 C C . LYS A 1 88 ? -11.587 -10.003 18.061 1.00 94.06 88 LYS A C 1
ATOM 694 O O . LYS A 1 88 ? -12.554 -10.617 17.619 1.00 94.06 88 LYS A O 1
ATOM 699 N N . VAL A 1 89 ? -10.481 -9.792 17.354 1.00 94.44 89 VAL A N 1
ATOM 700 C CA . VAL A 1 89 ? -10.232 -10.349 16.015 1.00 94.44 89 VAL A CA 1
ATOM 701 C C . VAL A 1 89 ? -8.835 -10.953 15.982 1.00 94.44 89 VAL A C 1
ATOM 703 O O . VAL A 1 89 ? -7.893 -10.371 16.507 1.00 94.44 89 VAL A O 1
ATOM 706 N N . LYS A 1 90 ? -8.704 -12.135 15.372 1.00 95.12 90 LYS A N 1
ATOM 707 C CA . LYS A 1 90 ? -7.404 -12.769 15.150 1.00 95.12 90 LYS A CA 1
ATOM 708 C C . LYS A 1 90 ? -6.826 -12.283 13.827 1.00 95.12 90 LYS A C 1
ATOM 710 O O . LYS A 1 90 ? -7.443 -12.508 12.786 1.00 95.12 90 LYS A O 1
ATOM 715 N N . THR A 1 91 ? -5.641 -11.694 13.860 1.00 95.62 91 THR A N 1
ATOM 716 C CA . THR A 1 91 ? -4.898 -11.308 12.661 1.00 95.62 91 THR A CA 1
ATOM 717 C C . THR A 1 91 ? -3.794 -12.328 12.370 1.00 95.62 91 THR A C 1
ATOM 719 O O . THR A 1 91 ? -3.469 -13.186 13.199 1.00 95.62 91 THR A O 1
ATOM 722 N N . ARG A 1 92 ? -3.330 -12.364 11.118 1.00 95.44 92 ARG A N 1
ATOM 723 C CA . ARG A 1 92 ? -2.234 -13.232 10.674 1.00 95.44 92 ARG A CA 1
ATOM 724 C C . ARG A 1 92 ? -1.436 -12.494 9.601 1.00 95.44 92 ARG A C 1
ATOM 726 O O . ARG A 1 92 ? -1.990 -12.264 8.522 1.00 95.44 92 ARG A O 1
ATOM 733 N N . PRO A 1 93 ? -0.164 -12.157 9.851 1.00 95.25 93 PRO A N 1
ATOM 734 C CA . PRO A 1 93 ? 0.665 -11.502 8.859 1.00 95.25 93 PRO A CA 1
ATOM 735 C C . PRO A 1 93 ? 1.099 -12.513 7.796 1.00 95.25 93 PRO A C 1
ATOM 737 O O . PRO A 1 93 ? 1.506 -13.634 8.104 1.00 95.25 93 PRO A O 1
ATOM 740 N N . VAL A 1 94 ? 1.021 -12.101 6.533 1.00 93.56 94 VAL A N 1
ATOM 741 C CA . VAL A 1 94 ? 1.593 -12.821 5.392 1.00 93.56 94 VAL A CA 1
ATOM 742 C C . VAL A 1 94 ? 2.360 -11.805 4.561 1.00 93.56 94 VAL A C 1
ATOM 744 O O . VAL A 1 94 ?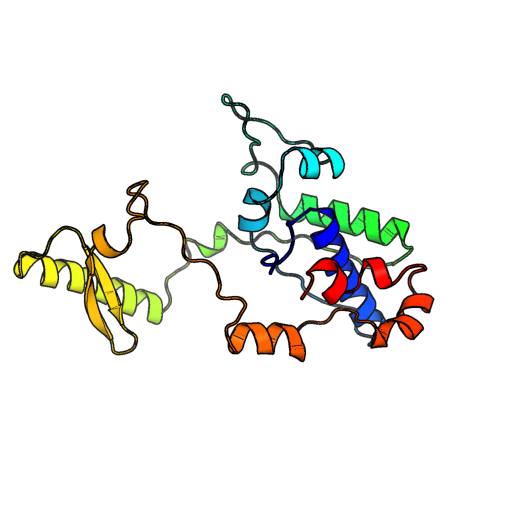 1.842 -10.736 4.242 1.00 93.56 94 VAL A O 1
ATOM 747 N N . GLU A 1 95 ? 3.603 -12.128 4.230 1.00 90.12 95 GLU A N 1
ATOM 748 C CA . GLU A 1 95 ? 4.458 -11.302 3.385 1.00 90.12 95 GLU A CA 1
ATOM 749 C C . GLU A 1 95 ? 4.677 -12.030 2.068 1.00 90.12 95 GLU A C 1
ATOM 751 O O . GLU A 1 95 ? 5.151 -13.161 2.079 1.00 90.12 95 GLU A O 1
ATOM 756 N N . VAL A 1 96 ? 4.297 -11.381 0.963 1.00 90.69 96 VAL A N 1
ATOM 757 C CA . VAL A 1 96 ? 4.409 -11.940 -0.386 1.00 90.69 96 VAL A CA 1
ATOM 758 C C . VAL A 1 96 ? 5.396 -11.120 -1.198 1.00 90.69 96 VAL A C 1
ATOM 760 O O . VAL A 1 96 ? 5.187 -9.925 -1.411 1.00 90.69 96 VAL A O 1
ATOM 763 N N . GLY A 1 97 ? 6.474 -11.752 -1.658 1.00 87.62 97 GLY A N 1
ATOM 764 C CA . GLY A 1 97 ? 7.549 -11.072 -2.370 1.00 87.62 97 GLY A CA 1
ATOM 765 C C . GLY A 1 97 ? 8.440 -12.027 -3.152 1.00 87.62 97 GLY A C 1
ATOM 766 O O . GLY A 1 97 ? 8.265 -12.194 -4.357 1.00 87.62 97 GLY A O 1
ATOM 767 N N . TYR A 1 98 ? 9.443 -12.616 -2.503 1.00 86.12 98 TYR A N 1
ATOM 768 C CA . TYR A 1 98 ? 10.451 -13.437 -3.186 1.00 86.12 98 TYR A CA 1
ATOM 769 C C . TYR A 1 98 ? 9.851 -14.629 -3.933 1.00 86.12 98 TYR A C 1
ATOM 771 O O . TYR A 1 98 ? 10.264 -14.928 -5.052 1.00 86.12 98 TYR A O 1
ATOM 779 N N . GLU A 1 99 ? 8.845 -15.267 -3.346 1.00 87.50 99 GLU A N 1
ATOM 780 C CA . GLU A 1 99 ? 8.190 -16.445 -3.895 1.00 87.50 99 GLU A CA 1
ATOM 781 C C . GLU A 1 99 ? 7.427 -16.163 -5.191 1.00 87.50 99 GLU A C 1
ATOM 783 O O . GLU A 1 99 ? 7.242 -17.084 -5.977 1.00 87.50 99 GLU A O 1
ATOM 788 N N . VAL A 1 100 ? 7.026 -14.911 -5.450 1.00 91.06 100 VAL A N 1
ATOM 789 C CA . VAL A 1 100 ? 6.332 -14.533 -6.693 1.00 91.06 100 VAL A CA 1
ATOM 790 C C . VAL A 1 100 ? 7.272 -13.995 -7.774 1.00 91.06 100 VAL A C 1
ATOM 792 O O . VAL A 1 100 ? 6.852 -13.852 -8.918 1.00 91.06 100 VAL A O 1
ATOM 795 N N . ARG A 1 101 ? 8.543 -13.708 -7.454 1.00 90.31 101 ARG A N 1
ATOM 796 C CA . ARG A 1 101 ? 9.505 -13.115 -8.408 1.00 90.31 101 ARG A CA 1
ATOM 797 C C . ARG A 1 101 ? 10.144 -14.129 -9.355 1.00 90.31 101 ARG A C 1
ATOM 799 O O . ARG A 1 101 ? 10.520 -13.757 -10.460 1.00 90.31 101 ARG A O 1
ATOM 806 N N . CYS A 1 102 ? 10.270 -15.382 -8.926 1.00 88.25 102 CYS A N 1
ATOM 807 C CA . CYS A 1 102 ? 10.968 -16.436 -9.673 1.00 88.25 102 CYS A CA 1
ATOM 808 C C . CYS A 1 102 ? 10.047 -17.613 -10.027 1.00 88.25 102 CYS A C 1
ATOM 810 O O . CYS A 1 102 ? 10.497 -18.755 -10.117 1.00 88.25 102 CYS A O 1
ATOM 812 N N . ILE A 1 103 ? 8.752 -17.346 -10.197 1.00 93.25 103 ILE A N 1
ATOM 813 C CA . ILE A 1 103 ? 7.806 -18.352 -10.684 1.00 93.25 103 ILE A CA 1
ATOM 814 C C . ILE A 1 103 ? 7.940 -18.525 -12.195 1.00 93.25 103 ILE A C 1
ATOM 816 O O . ILE A 1 103 ? 8.414 -17.636 -12.903 1.00 93.25 103 ILE A O 1
ATOM 820 N N . THR A 1 104 ? 7.475 -19.664 -12.706 1.00 95.00 104 THR A N 1
ATOM 821 C CA . THR A 1 104 ? 7.363 -19.867 -14.150 1.00 95.00 104 THR A CA 1
ATOM 822 C C . THR A 1 104 ? 6.451 -18.783 -14.755 1.00 95.00 104 THR A C 1
ATOM 824 O O . THR A 1 104 ? 5.316 -18.633 -14.291 1.00 95.00 104 THR A O 1
ATOM 827 N N . PRO A 1 105 ? 6.915 -18.029 -15.771 1.00 95.00 105 PRO A N 1
ATOM 828 C CA . PRO A 1 105 ? 6.108 -17.000 -16.422 1.00 95.00 105 PRO A CA 1
ATOM 829 C C . PRO A 1 105 ? 4.865 -17.607 -17.078 1.00 95.00 105 PRO A C 1
ATOM 831 O O . PRO A 1 105 ? 4.899 -18.723 -17.603 1.00 95.00 105 PRO A O 1
ATOM 834 N N . LYS A 1 106 ? 3.755 -16.863 -17.069 1.00 95.31 106 LYS A N 1
ATOM 835 C CA . LYS A 1 106 ? 2.521 -17.284 -17.749 1.00 95.31 106 LYS A CA 1
ATOM 836 C C . LYS A 1 106 ? 2.628 -17.023 -19.253 1.00 95.31 106 LYS A C 1
ATOM 838 O O . LYS A 1 106 ? 3.519 -16.311 -19.707 1.00 95.31 106 LYS A O 1
ATOM 843 N N . SER A 1 107 ? 1.683 -17.545 -20.039 1.00 96.56 107 SER A N 1
ATOM 844 C CA . SER A 1 107 ? 1.652 -17.348 -21.499 1.00 96.56 107 SER A CA 1
ATOM 845 C C . SER A 1 107 ? 1.713 -15.875 -21.912 1.00 96.56 107 SER A C 1
ATOM 847 O O . SER A 1 107 ? 2.385 -15.554 -22.886 1.00 96.56 107 SER A O 1
ATOM 849 N N . PHE A 1 108 ? 1.064 -14.988 -21.149 1.00 94.50 108 PHE A N 1
ATOM 850 C CA . PHE A 1 108 ? 1.139 -13.546 -21.378 1.00 94.50 108 PHE A CA 1
ATOM 851 C C . PHE A 1 108 ? 2.567 -13.011 -21.209 1.00 94.50 108 PHE A C 1
ATOM 853 O O . PHE A 1 108 ? 3.073 -12.353 -22.108 1.00 94.50 108 PHE A O 1
ATOM 860 N N . ASP A 1 109 ? 3.239 -13.331 -20.099 1.00 95.19 109 ASP A N 1
ATOM 861 C CA . ASP A 1 109 ? 4.606 -12.863 -19.840 1.00 95.19 109 ASP A CA 1
ATOM 862 C C . ASP A 1 109 ? 5.600 -13.435 -20.859 1.00 95.19 109 ASP A C 1
ATOM 864 O O . ASP A 1 109 ? 6.502 -12.732 -21.306 1.00 95.19 109 ASP A O 1
ATOM 868 N N . LEU A 1 110 ? 5.421 -14.698 -21.263 1.00 95.56 110 LEU A N 1
ATOM 869 C CA . LEU A 1 110 ? 6.237 -15.341 -22.295 1.00 95.56 110 LEU A CA 1
ATOM 870 C C . LEU A 1 110 ? 6.109 -14.628 -23.645 1.00 95.56 110 LEU A C 1
ATOM 872 O O . LEU A 1 110 ? 7.123 -14.310 -24.268 1.00 95.56 110 LEU A O 1
ATOM 876 N N . GLU A 1 111 ? 4.879 -14.364 -24.089 1.00 95.00 111 GLU A N 1
ATOM 877 C CA . GLU A 1 111 ? 4.609 -13.646 -25.337 1.00 95.00 111 GLU A CA 1
ATOM 878 C C . GLU A 1 111 ? 5.140 -12.212 -25.266 1.00 95.00 111 GLU A C 1
ATOM 880 O O . GLU A 1 111 ? 5.922 -11.795 -26.121 1.00 95.00 111 GLU A O 1
ATOM 885 N N . TYR A 1 112 ? 4.796 -11.489 -24.199 1.00 95.75 112 TYR A N 1
ATOM 886 C CA . TYR A 1 112 ? 5.198 -10.106 -23.985 1.00 95.75 112 TYR A CA 1
ATOM 887 C C . TYR A 1 112 ? 6.724 -9.944 -23.965 1.00 95.75 112 TYR A C 1
ATOM 889 O O . TYR A 1 112 ? 7.265 -9.139 -24.722 1.00 95.75 112 TYR A O 1
ATOM 897 N N . CYS A 1 113 ? 7.443 -10.743 -23.169 1.00 95.75 113 CYS A N 1
ATOM 898 C CA . CYS A 1 113 ? 8.904 -10.678 -23.084 1.00 95.75 113 CYS A CA 1
ATOM 899 C C . CYS A 1 113 ? 9.590 -11.100 -24.390 1.00 95.75 113 CYS A C 1
ATOM 901 O O . CYS A 1 113 ? 10.590 -10.490 -24.772 1.00 95.75 113 CYS A O 1
ATOM 903 N N . SER A 1 114 ? 9.045 -12.090 -25.108 1.00 95.31 114 SER A N 1
ATOM 904 C CA . SER A 1 114 ? 9.562 -12.479 -26.429 1.00 95.31 114 SER A CA 1
ATOM 905 C C . SER A 1 114 ? 9.423 -11.333 -27.431 1.00 95.31 114 SER A C 1
ATOM 907 O O . SER A 1 114 ? 10.377 -11.001 -28.134 1.00 95.31 114 SER A O 1
ATOM 909 N N . MET A 1 115 ? 8.265 -10.668 -27.446 1.00 95.50 115 MET A N 1
ATOM 910 C CA . MET A 1 115 ? 8.028 -9.502 -28.296 1.00 95.50 115 MET A CA 1
ATOM 911 C C . MET A 1 115 ? 8.918 -8.317 -27.930 1.00 95.50 115 MET A C 1
ATOM 913 O O . MET A 1 115 ? 9.414 -7.647 -28.832 1.00 95.50 115 MET A O 1
ATOM 917 N N . LEU A 1 116 ? 9.164 -8.065 -26.640 1.00 97.62 116 LEU A N 1
ATOM 918 C CA . LEU A 1 116 ? 10.124 -7.042 -26.220 1.00 97.62 116 LEU A CA 1
ATOM 919 C C . LEU A 1 116 ? 11.532 -7.360 -26.738 1.00 97.62 116 LEU A C 1
ATOM 921 O O . LEU A 1 116 ? 12.177 -6.479 -27.300 1.00 97.62 116 LEU A O 1
ATOM 925 N N . GLY A 1 117 ? 11.984 -8.613 -26.628 1.00 96.81 117 GLY A N 1
ATOM 926 C CA . GLY A 1 117 ? 13.283 -9.050 -27.152 1.00 96.81 117 GLY A CA 1
ATOM 927 C C . GLY A 1 117 ? 13.405 -8.882 -28.671 1.00 96.81 117 GLY A C 1
ATOM 928 O O . GLY A 1 117 ? 14.380 -8.309 -29.156 1.00 96.81 117 GLY A O 1
ATOM 929 N N . MET A 1 118 ? 12.389 -9.302 -29.429 1.00 95.69 118 MET A N 1
ATOM 930 C CA . MET A 1 118 ? 12.332 -9.074 -30.880 1.00 95.69 118 MET A CA 1
ATOM 931 C C . MET A 1 118 ? 12.273 -7.578 -31.221 1.00 95.69 118 MET A C 1
ATOM 933 O O . MET A 1 118 ? 12.919 -7.126 -32.164 1.00 95.69 118 MET A O 1
ATOM 937 N N . GLY A 1 119 ? 11.547 -6.791 -30.426 1.00 96.75 119 GLY A N 1
ATOM 938 C CA . GLY A 1 119 ? 11.457 -5.343 -30.572 1.00 96.75 119 GLY A CA 1
ATOM 939 C C . GLY A 1 119 ? 12.798 -4.632 -30.376 1.00 96.75 119 GLY A C 1
ATOM 940 O O . GLY A 1 119 ? 13.073 -3.672 -31.093 1.00 96.75 119 GLY A O 1
ATOM 941 N N . VAL A 1 120 ? 13.662 -5.125 -29.476 1.00 97.50 120 VAL A N 1
ATOM 942 C CA . VAL A 1 120 ? 15.045 -4.625 -29.333 1.00 97.50 120 VAL A CA 1
ATOM 943 C C . VAL A 1 120 ? 15.804 -4.807 -30.644 1.00 97.50 120 VAL A C 1
ATOM 945 O O . VAL A 1 120 ? 16.411 -3.858 -31.136 1.00 97.50 120 VAL A O 1
ATOM 948 N N . TYR A 1 121 ? 15.748 -6.008 -31.225 1.00 96.75 121 TYR A N 1
ATOM 949 C CA . TYR A 1 121 ? 16.434 -6.319 -32.480 1.00 96.75 121 TYR A CA 1
ATOM 950 C C . TYR A 1 121 ? 15.939 -5.447 -33.645 1.00 96.75 121 TYR A C 1
ATOM 952 O O . TYR A 1 121 ? 16.742 -4.855 -34.365 1.00 96.75 121 TYR A O 1
ATOM 960 N N . GLU A 1 122 ? 14.621 -5.295 -33.782 1.00 95.50 122 GLU A N 1
ATOM 961 C CA . GLU A 1 122 ? 13.995 -4.435 -34.794 1.00 95.50 122 GLU A CA 1
ATOM 962 C C . GLU A 1 122 ? 14.438 -2.970 -34.693 1.00 95.50 122 GLU A C 1
ATOM 964 O O . GLU A 1 122 ? 14.746 -2.334 -35.704 1.00 95.50 122 GLU A O 1
ATOM 969 N N . LEU A 1 123 ? 14.463 -2.413 -33.478 1.00 96.69 123 LEU A N 1
ATOM 970 C CA . LEU A 1 123 ? 14.897 -1.032 -33.251 1.00 96.69 123 LEU A CA 1
ATOM 971 C C . LEU A 1 123 ? 16.400 -0.864 -33.495 1.00 96.69 123 LEU A C 1
ATOM 973 O O . LEU A 1 123 ? 16.808 0.141 -34.080 1.00 96.69 123 LEU A O 1
ATOM 977 N N . TYR A 1 124 ? 17.202 -1.867 -33.130 1.00 97.00 124 TYR A N 1
ATOM 978 C CA . TYR A 1 124 ? 18.640 -1.883 -33.379 1.00 97.00 124 TYR A CA 1
ATOM 979 C C . TYR A 1 124 ? 18.973 -1.851 -34.878 1.00 97.00 124 TYR A C 1
ATOM 981 O O . TYR A 1 124 ? 19.761 -1.007 -35.299 1.00 97.00 124 TYR A O 1
ATOM 989 N N . ILE A 1 125 ? 18.335 -2.693 -35.704 1.00 97.56 125 ILE A N 1
ATOM 990 C CA . ILE A 1 125 ? 18.543 -2.681 -37.169 1.00 97.56 125 ILE A CA 1
ATOM 991 C C . ILE A 1 125 ? 18.166 -1.327 -37.774 1.00 97.56 125 ILE A C 1
ATOM 993 O O . ILE A 1 125 ? 18.829 -0.845 -38.690 1.00 97.56 125 ILE A O 1
ATOM 997 N N . LYS A 1 126 ? 17.112 -0.690 -37.252 1.00 96.56 126 LYS A N 1
ATOM 998 C CA . LYS A 1 126 ? 16.669 0.645 -37.684 1.00 96.56 126 LYS A CA 1
ATOM 999 C C . LYS A 1 126 ? 17.577 1.775 -37.183 1.00 96.56 126 LYS A C 1
ATOM 1001 O O . LYS A 1 126 ? 17.299 2.934 -37.475 1.00 96.56 126 LYS A O 1
ATOM 1006 N N . GLY A 1 127 ? 18.635 1.462 -36.431 1.00 97.19 127 GLY A N 1
ATOM 1007 C CA . GLY A 1 127 ? 19.573 2.440 -35.883 1.00 97.19 127 GLY A CA 1
ATOM 1008 C C . GLY A 1 127 ? 18.974 3.322 -34.786 1.00 97.19 127 GLY A C 1
ATOM 1009 O O . GLY A 1 127 ? 19.501 4.398 -34.511 1.00 97.19 127 GLY A O 1
ATOM 1010 N N . VAL A 1 128 ? 17.868 2.904 -34.163 1.00 97.31 128 VAL A N 1
ATOM 1011 C CA . VAL A 1 128 ? 17.202 3.674 -33.108 1.00 97.31 128 VAL A CA 1
ATOM 1012 C C . VAL A 1 128 ? 17.897 3.399 -31.775 1.00 97.31 128 VAL A C 1
ATOM 1014 O O . VAL A 1 128 ? 17.964 2.259 -31.323 1.00 97.31 128 VAL A O 1
ATOM 1017 N N . SER A 1 129 ? 18.401 4.450 -31.128 1.00 95.75 129 SER A N 1
ATOM 1018 C CA . SER A 1 129 ? 19.127 4.374 -29.853 1.00 95.75 129 SER A CA 1
ATOM 1019 C C . SER A 1 129 ? 18.527 5.328 -28.814 1.00 95.75 129 SER A C 1
ATOM 1021 O O . SER A 1 129 ? 17.739 6.209 -29.153 1.00 95.75 129 SER A O 1
ATOM 1023 N N . GLY A 1 130 ? 18.875 5.142 -27.537 1.00 94.56 130 GLY A N 1
ATOM 1024 C CA . GLY A 1 130 ? 18.409 6.002 -26.441 1.00 94.56 130 GLY A CA 1
ATOM 1025 C C . GLY A 1 130 ? 16.924 5.841 -26.091 1.00 94.56 130 GLY A C 1
ATOM 1026 O O . GLY A 1 130 ? 16.304 6.780 -25.589 1.00 94.56 130 GLY A O 1
ATOM 1027 N N . CYS A 1 131 ? 16.337 4.672 -26.355 1.00 95.56 131 CYS A N 1
ATOM 1028 C CA . CYS A 1 131 ? 14.936 4.374 -26.059 1.00 95.56 131 CYS A CA 1
ATOM 1029 C C . CYS A 1 131 ? 14.761 3.034 -25.337 1.00 95.56 131 CYS A C 1
ATOM 1031 O O . CYS A 1 131 ? 15.609 2.146 -25.416 1.00 95.56 131 CYS A O 1
ATOM 1033 N N . MET A 1 132 ? 13.637 2.895 -24.636 1.00 95.38 132 MET A N 1
ATOM 1034 C CA . MET A 1 132 ? 13.123 1.615 -24.165 1.00 95.38 132 MET A CA 1
ATOM 1035 C C . MET A 1 132 ? 12.171 1.030 -25.204 1.00 95.38 132 MET A C 1
ATOM 1037 O O . MET A 1 132 ? 11.396 1.752 -25.835 1.00 95.38 132 MET A O 1
ATOM 1041 N N . VAL A 1 133 ? 12.190 -0.292 -25.341 1.00 96.50 133 VAL A N 1
ATOM 1042 C CA . VAL A 1 133 ? 11.207 -1.008 -26.156 1.00 96.50 133 VAL A CA 1
ATOM 1043 C C . VAL A 1 133 ? 9.884 -1.041 -25.409 1.00 96.50 133 VAL A C 1
ATOM 1045 O O . VAL A 1 133 ? 9.818 -1.509 -24.274 1.00 96.50 133 VAL A O 1
ATOM 1048 N N . CYS A 1 134 ? 8.824 -0.560 -26.047 1.00 94.88 134 CYS A N 1
ATOM 1049 C CA . CYS A 1 134 ? 7.467 -0.648 -25.535 1.00 94.88 134 CYS A CA 1
ATOM 1050 C C . CYS A 1 134 ? 6.604 -1.434 -26.523 1.00 94.88 134 CYS A C 1
ATOM 1052 O O . CYS A 1 134 ? 6.753 -1.285 -27.735 1.00 94.88 134 CYS A O 1
ATOM 1054 N N . ARG A 1 135 ? 5.691 -2.256 -26.007 1.00 93.62 135 ARG A N 1
ATOM 1055 C CA . ARG A 1 135 ? 4.620 -2.878 -26.786 1.00 93.62 135 ARG A CA 1
ATOM 1056 C C . ARG A 1 135 ? 3.302 -2.259 -26.336 1.00 93.62 135 ARG A C 1
ATOM 1058 O O . ARG A 1 135 ? 2.993 -2.291 -25.146 1.00 93.62 135 ARG A O 1
ATOM 1065 N N . ASP A 1 136 ? 2.545 -1.687 -27.265 1.00 91.31 136 ASP A N 1
ATOM 1066 C CA . ASP A 1 136 ? 1.225 -1.137 -26.949 1.00 91.31 136 ASP A CA 1
ATOM 1067 C C . ASP A 1 136 ? 0.155 -2.235 -26.790 1.00 91.31 136 ASP A C 1
ATOM 1069 O O . ASP A 1 136 ? 0.415 -3.428 -26.968 1.00 91.31 136 ASP A O 1
ATOM 1073 N N . GLY A 1 137 ? -1.075 -1.834 -26.459 1.00 87.81 137 GLY A N 1
ATOM 1074 C CA . GLY A 1 137 ? -2.194 -2.765 -26.279 1.00 87.81 137 GLY A CA 1
ATOM 1075 C C . GLY A 1 137 ? -2.600 -3.538 -27.541 1.00 87.81 137 GLY A C 1
ATOM 1076 O O . GLY A 1 137 ? -3.303 -4.536 -27.426 1.00 87.81 137 GLY A O 1
ATOM 1077 N N . ASN A 1 138 ? -2.141 -3.117 -28.724 1.00 90.31 138 ASN A N 1
ATOM 1078 C CA . ASN A 1 138 ? -2.395 -3.782 -30.004 1.00 90.31 138 ASN A CA 1
ATOM 1079 C C . ASN A 1 138 ? -1.213 -4.656 -30.454 1.00 90.31 138 ASN A C 1
ATOM 1081 O O . ASN A 1 138 ? -1.235 -5.209 -31.552 1.00 90.31 138 ASN A O 1
ATOM 1085 N N . GLY A 1 139 ? -0.161 -4.760 -29.639 1.00 86.88 139 GLY A N 1
ATOM 1086 C CA . GLY A 1 139 ? 1.032 -5.531 -29.961 1.00 86.88 139 GLY A CA 1
ATOM 1087 C C . GLY A 1 139 ? 2.053 -4.804 -30.833 1.00 86.88 139 GLY A C 1
ATOM 1088 O O . GLY A 1 139 ? 3.021 -5.419 -31.278 1.00 86.88 139 GLY A O 1
ATOM 1089 N N . LYS A 1 140 ? 1.895 -3.499 -31.068 1.00 91.88 140 LYS A N 1
ATOM 1090 C CA . LYS A 1 140 ? 2.858 -2.719 -31.848 1.00 91.88 140 LYS A CA 1
ATOM 1091 C C . LYS A 1 140 ? 4.090 -2.394 -31.006 1.00 91.88 140 LYS A C 1
ATOM 1093 O O . LYS A 1 140 ? 3.960 -1.901 -29.888 1.00 91.88 140 LYS A O 1
ATOM 1098 N N . ILE A 1 141 ? 5.278 -2.597 -31.579 1.00 94.44 141 ILE A N 1
ATOM 1099 C CA . ILE A 1 141 ? 6.543 -2.143 -30.989 1.00 94.44 141 ILE A CA 1
ATOM 1100 C C . ILE A 1 141 ? 6.727 -0.644 -31.242 1.00 94.44 141 ILE A C 1
ATOM 1102 O O . ILE A 1 141 ? 6.657 -0.179 -32.382 1.00 94.44 141 ILE A O 1
ATOM 1106 N N . ILE A 1 142 ? 6.970 0.107 -30.171 1.00 94.62 142 ILE A N 1
ATOM 1107 C CA . ILE A 1 142 ? 7.140 1.559 -30.178 1.00 94.62 142 ILE A CA 1
ATOM 1108 C C . ILE A 1 142 ? 8.416 1.904 -29.393 1.00 94.62 142 ILE A C 1
ATOM 1110 O O . ILE A 1 142 ? 8.581 1.416 -28.270 1.00 94.62 142 ILE A O 1
ATOM 1114 N N . PRO A 1 143 ? 9.319 2.736 -29.945 1.00 96.38 143 PRO A N 1
ATOM 1115 C CA . PRO A 1 143 ? 10.434 3.275 -29.181 1.00 96.38 143 PRO A CA 1
ATOM 1116 C C . PRO A 1 143 ? 9.920 4.340 -28.211 1.00 96.38 143 PRO A C 1
ATOM 1118 O O . PRO A 1 143 ? 9.334 5.339 -28.627 1.00 96.38 143 PRO A O 1
ATOM 1121 N N . LEU A 1 144 ? 10.146 4.135 -26.916 1.00 95.25 144 LEU A N 1
ATOM 1122 C CA . LEU A 1 144 ? 9.877 5.133 -25.888 1.00 95.25 144 LEU A CA 1
ATOM 1123 C C . LEU A 1 144 ? 11.199 5.789 -25.488 1.00 95.25 144 LEU A C 1
ATOM 1125 O O . LEU A 1 144 ? 12.004 5.181 -24.778 1.00 95.25 144 LEU A O 1
ATOM 1129 N N . PHE A 1 145 ? 11.470 6.989 -25.998 1.00 95.62 145 PHE A N 1
ATOM 1130 C CA . PHE A 1 145 ? 12.764 7.639 -25.796 1.00 95.62 145 PHE A CA 1
ATOM 1131 C C . PHE A 1 145 ? 12.967 8.045 -24.339 1.00 95.62 145 PHE A C 1
ATOM 1133 O O . PHE A 1 145 ? 12.066 8.565 -23.684 1.00 95.62 145 PHE A O 1
ATOM 1140 N N . LEU A 1 146 ? 14.180 7.817 -23.829 1.00 92.81 146 LEU A N 1
ATOM 1141 C CA . LEU A 1 146 ? 14.510 8.111 -22.434 1.00 92.81 146 LEU A CA 1
ATOM 1142 C C . LEU A 1 146 ? 14.368 9.608 -22.136 1.00 92.81 146 LEU A C 1
ATOM 1144 O O . LEU A 1 146 ? 13.850 9.964 -21.084 1.00 92.81 146 LEU A O 1
ATOM 1148 N N . GLN A 1 147 ? 14.754 10.470 -23.079 1.00 92.44 147 GLN A N 1
ATOM 1149 C CA . GLN A 1 147 ? 14.641 11.926 -22.949 1.00 92.44 147 GLN A CA 1
ATOM 1150 C C . GLN A 1 147 ? 13.194 12.404 -22.730 1.00 92.44 147 GLN A C 1
ATOM 1152 O O . GLN A 1 147 ? 12.984 13.389 -22.034 1.00 92.44 147 GLN A O 1
ATOM 1157 N N . ASP A 1 148 ? 12.202 11.684 -23.268 1.00 92.56 148 ASP A N 1
ATOM 1158 C CA . ASP A 1 148 ? 10.782 12.043 -23.147 1.00 92.56 148 ASP A CA 1
ATOM 1159 C C . ASP A 1 148 ? 10.212 11.658 -21.770 1.00 92.56 148 ASP A C 1
ATOM 1161 O O . ASP A 1 148 ? 9.128 12.095 -21.385 1.00 92.56 148 ASP A O 1
ATOM 1165 N N . LEU A 1 149 ? 10.930 10.807 -21.033 1.00 90.50 149 LEU A N 1
ATOM 1166 C CA . LEU A 1 149 ? 10.548 10.313 -19.711 1.00 90.50 149 LEU A CA 1
ATOM 1167 C C . LEU A 1 149 ? 11.352 10.942 -18.579 1.00 90.50 149 LEU A C 1
ATOM 1169 O O . LEU A 1 149 ? 10.933 10.877 -17.423 1.00 90.50 149 LEU A O 1
ATOM 1173 N N . GLN A 1 150 ? 12.534 11.465 -18.886 1.00 92.75 150 GLN A N 1
ATOM 1174 C CA . GLN A 1 150 ? 13.409 12.070 -17.899 1.00 92.75 150 GLN A CA 1
ATOM 1175 C C . GLN A 1 150 ? 12.820 13.390 -17.413 1.00 92.75 150 GLN A C 1
ATOM 1177 O O . GLN A 1 150 ? 12.363 14.225 -18.190 1.00 92.75 150 GLN A O 1
ATOM 1182 N N . ASP A 1 151 ? 12.871 13.589 -16.103 1.00 90.25 151 ASP A N 1
ATOM 1183 C CA . ASP A 1 151 ? 12.626 14.888 -15.505 1.00 90.25 151 ASP A CA 1
ATOM 1184 C C . ASP A 1 151 ? 13.684 15.889 -16.021 1.00 90.25 151 ASP A C 1
ATOM 1186 O O . ASP A 1 151 ? 14.883 15.629 -15.866 1.00 90.25 151 ASP A O 1
ATOM 1190 N N . PRO A 1 152 ? 13.285 17.029 -16.618 1.00 89.06 152 PRO A N 1
ATOM 1191 C CA . PRO A 1 152 ? 14.229 17.956 -17.246 1.00 89.06 152 PRO A CA 1
ATOM 1192 C C . PRO A 1 152 ? 15.252 18.575 -16.286 1.00 89.06 152 PRO A C 1
ATOM 1194 O O . PRO A 1 152 ? 16.310 19.015 -16.728 1.00 89.06 152 PRO A O 1
ATOM 1197 N N . ALA A 1 153 ? 14.945 18.643 -14.987 1.00 92.25 153 ALA A N 1
ATOM 1198 C CA . ALA A 1 153 ? 15.821 19.254 -13.993 1.00 92.25 153 ALA A CA 1
ATOM 1199 C C . ALA A 1 153 ? 16.829 18.251 -13.413 1.00 92.25 153 ALA A C 1
ATOM 1201 O O . ALA A 1 153 ? 17.975 18.605 -13.143 1.00 92.25 153 ALA A O 1
ATOM 1202 N N . THR A 1 154 ? 16.410 17.003 -13.204 1.00 91.56 154 THR A N 1
ATOM 1203 C CA . THR A 1 154 ? 17.208 15.978 -12.512 1.00 91.56 154 THR A CA 1
ATOM 1204 C C . THR A 1 154 ? 17.787 14.913 -13.441 1.00 91.56 154 THR A C 1
ATOM 1206 O O . THR A 1 154 ? 18.674 14.169 -13.023 1.00 91.56 154 THR A O 1
ATOM 1209 N N . GLY A 1 155 ? 17.276 14.791 -14.671 1.00 89.75 155 GLY A N 1
ATOM 1210 C CA . GLY A 1 155 ? 17.645 13.749 -15.633 1.00 89.75 155 GLY A CA 1
ATOM 1211 C C . GLY A 1 155 ? 17.206 12.335 -15.230 1.00 89.75 155 GLY A C 1
ATOM 1212 O O . GLY A 1 155 ? 17.575 11.361 -15.885 1.00 89.75 155 GLY A O 1
ATOM 1213 N N . LYS A 1 156 ? 16.439 12.187 -14.142 1.00 90.88 156 LYS A N 1
ATOM 1214 C CA . LYS A 1 156 ? 15.952 10.891 -13.649 1.00 90.88 156 LYS A CA 1
ATOM 1215 C C . LYS A 1 156 ? 14.572 10.592 -14.221 1.00 90.88 156 LYS A C 1
ATOM 1217 O O . LYS A 1 156 ? 13.761 11.495 -14.381 1.00 90.88 156 LYS A O 1
ATOM 1222 N N . ILE A 1 157 ? 14.281 9.318 -14.474 1.00 90.19 157 ILE A N 1
ATOM 1223 C CA . ILE A 1 157 ? 12.928 8.879 -14.835 1.00 90.19 157 ILE A CA 1
ATOM 1224 C C . ILE A 1 157 ? 12.131 8.700 -13.535 1.00 90.19 157 ILE A C 1
ATOM 1226 O O . ILE A 1 157 ? 12.486 7.827 -12.735 1.00 90.19 157 ILE A O 1
ATOM 1230 N N . PRO A 1 158 ? 11.087 9.508 -13.281 1.00 89.38 158 PRO A N 1
ATOM 1231 C CA . PRO A 1 158 ? 10.297 9.375 -12.070 1.00 89.38 158 PRO A CA 1
ATOM 1232 C C . PRO A 1 158 ? 9.442 8.097 -12.114 1.00 89.38 158 PRO A C 1
ATOM 1234 O O . PRO A 1 158 ? 8.989 7.676 -13.184 1.00 89.38 158 PRO A O 1
ATOM 1237 N N . PRO A 1 159 ? 9.167 7.473 -10.958 1.00 88.38 159 PRO A N 1
ATOM 1238 C CA . PRO A 1 159 ? 8.267 6.331 -10.898 1.00 88.38 159 PRO A CA 1
ATOM 1239 C C . PRO A 1 159 ? 6.836 6.744 -11.271 1.00 88.38 159 PRO A C 1
ATOM 1241 O O . PRO A 1 159 ? 6.310 7.751 -10.792 1.00 88.38 159 PRO A O 1
ATOM 1244 N N . ARG A 1 160 ? 6.165 5.930 -12.093 1.00 88.81 160 ARG A N 1
ATOM 1245 C CA . ARG A 1 160 ? 4.748 6.128 -12.420 1.00 88.81 160 ARG A CA 1
ATOM 1246 C C . ARG A 1 160 ? 3.873 5.630 -11.272 1.00 88.81 160 ARG A C 1
ATOM 1248 O O . ARG A 1 160 ? 3.771 4.430 -11.034 1.00 88.81 160 ARG A O 1
ATOM 1255 N N . ILE A 1 161 ? 3.207 6.556 -10.591 1.00 89.19 161 ILE A N 1
ATOM 1256 C CA . ILE A 1 161 ? 2.277 6.241 -9.501 1.00 89.19 161 ILE A CA 1
ATOM 1257 C C . ILE A 1 161 ? 0.878 5.879 -10.017 1.00 89.19 161 ILE A C 1
ATOM 1259 O O . ILE A 1 161 ? 0.489 6.215 -11.138 1.00 89.19 161 ILE A O 1
ATOM 1263 N N . VAL A 1 162 ? 0.093 5.218 -9.164 1.00 91.31 162 VAL A N 1
ATOM 1264 C CA . VAL A 1 162 ? -1.317 4.911 -9.435 1.00 91.31 162 VAL A CA 1
ATOM 1265 C C . VAL A 1 162 ? -2.115 6.207 -9.594 1.00 91.31 162 VAL A C 1
ATOM 1267 O O . VAL A 1 162 ? -2.084 7.083 -8.727 1.00 91.31 162 VAL A O 1
ATOM 1270 N N . ASN A 1 163 ? -2.890 6.312 -10.676 1.00 93.25 163 ASN A N 1
ATOM 1271 C CA . ASN A 1 163 ? -3.829 7.414 -10.851 1.00 93.25 163 ASN A CA 1
ATOM 1272 C C . ASN A 1 163 ? -5.062 7.203 -9.963 1.00 93.25 163 ASN A C 1
ATOM 1274 O O . ASN A 1 163 ? -6.011 6.527 -10.349 1.00 93.25 163 ASN A O 1
ATOM 1278 N N . MET A 1 164 ? -5.073 7.843 -8.794 1.00 92.69 164 MET A N 1
ATOM 1279 C CA . MET A 1 164 ? -6.182 7.748 -7.840 1.00 92.69 164 MET A CA 1
ATOM 1280 C C . MET A 1 164 ? -7.516 8.288 -8.374 1.00 92.69 164 MET A C 1
ATOM 1282 O O . MET A 1 164 ? -8.556 7.987 -7.799 1.00 92.69 164 MET A O 1
ATOM 1286 N N . LYS A 1 165 ? -7.506 9.087 -9.449 1.00 92.69 165 LYS A N 1
ATOM 1287 C CA . LYS A 1 165 ? -8.714 9.634 -10.082 1.00 92.69 165 LYS A CA 1
ATOM 1288 C C . LYS A 1 165 ? -9.269 8.732 -11.190 1.00 92.69 165 LYS A C 1
ATOM 1290 O O . LYS A 1 165 ? -10.290 9.084 -11.772 1.00 92.69 165 LYS A O 1
ATOM 1295 N N . SER A 1 166 ? -8.607 7.618 -11.524 1.00 95.56 166 SER A N 1
ATOM 1296 C CA . SER A 1 166 ? -9.103 6.715 -12.565 1.00 95.56 166 SER A CA 1
ATOM 1297 C C . SER A 1 166 ? -10.443 6.100 -12.160 1.00 95.56 166 SER A C 1
ATOM 1299 O O . SER A 1 166 ? -10.706 5.871 -10.978 1.00 95.56 166 SER A O 1
ATOM 1301 N N . GLN A 1 167 ? -11.292 5.824 -13.152 1.00 95.88 167 GLN A N 1
ATOM 1302 C CA . GLN A 1 167 ? -12.608 5.235 -12.913 1.00 95.88 167 GLN A CA 1
ATOM 1303 C C . GLN A 1 167 ? -12.500 3.904 -12.163 1.00 95.88 167 GLN A C 1
ATOM 1305 O O . GLN A 1 167 ? -13.213 3.703 -11.189 1.00 95.88 167 GLN A O 1
ATOM 1310 N N . GLU A 1 168 ? -11.578 3.035 -12.574 1.00 95.00 168 GLU A N 1
ATOM 1311 C CA . GLU A 1 168 ? -11.351 1.727 -11.953 1.00 95.00 168 GLU A CA 1
ATOM 1312 C C . GLU A 1 168 ? -11.037 1.844 -10.455 1.00 95.00 168 GLU A C 1
ATOM 1314 O O . GLU A 1 168 ? -11.695 1.216 -9.626 1.00 95.00 168 GLU A O 1
ATOM 1319 N N . VAL A 1 169 ? -10.093 2.720 -10.090 1.00 94.62 169 VAL A N 1
ATOM 1320 C CA . VAL A 1 169 ? -9.717 2.936 -8.686 1.00 94.62 169 VAL A CA 1
ATOM 1321 C C . VAL A 1 169 ? -10.885 3.525 -7.898 1.00 94.62 169 VAL A C 1
ATOM 1323 O O . VAL A 1 169 ? -11.167 3.083 -6.786 1.00 94.62 169 VAL A O 1
ATOM 1326 N N . GLN A 1 170 ? -11.597 4.495 -8.474 1.00 94.50 170 GLN A N 1
ATOM 1327 C CA . GLN A 1 170 ? -12.756 5.114 -7.832 1.00 94.50 170 GLN A CA 1
ATOM 1328 C C . GLN A 1 170 ? -13.898 4.117 -7.608 1.00 94.50 170 GLN A C 1
ATOM 1330 O O . GLN A 1 170 ? -14.526 4.157 -6.554 1.00 94.50 170 GLN A O 1
ATOM 1335 N N . PHE A 1 171 ? -14.149 3.216 -8.559 1.00 95.38 171 PHE A N 1
ATOM 1336 C CA . PHE A 1 171 ? -15.174 2.180 -8.437 1.00 95.38 171 PHE A CA 1
ATOM 1337 C C . PHE A 1 171 ? -14.823 1.190 -7.330 1.00 95.38 171 PHE A C 1
ATOM 1339 O O . PHE A 1 171 ? -15.657 0.917 -6.470 1.00 95.38 171 PHE A O 1
ATOM 1346 N N . TYR A 1 172 ? -13.580 0.702 -7.313 1.00 94.19 172 TYR A N 1
ATOM 1347 C CA . TYR A 1 172 ? -13.126 -0.218 -6.275 1.00 94.19 172 TYR A CA 1
ATOM 1348 C C . TYR A 1 172 ? -13.237 0.409 -4.880 1.00 94.19 172 TYR A C 1
ATOM 1350 O O . TYR A 1 172 ? -13.823 -0.184 -3.976 1.00 94.19 172 TYR A O 1
ATOM 1358 N N . MET A 1 173 ? -12.740 1.640 -4.718 1.00 93.25 173 MET A N 1
ATOM 1359 C CA . MET A 1 173 ? -12.798 2.338 -3.435 1.00 93.25 173 MET A CA 1
ATOM 1360 C C . MET A 1 173 ? -14.241 2.585 -2.990 1.00 93.25 173 MET A C 1
ATOM 1362 O O . MET A 1 173 ? -14.560 2.285 -1.855 1.00 93.25 173 MET A O 1
ATOM 1366 N N . LYS A 1 174 ? -15.130 3.073 -3.862 1.00 92.44 174 LYS A N 1
ATOM 1367 C CA . LYS A 1 174 ? -16.492 3.468 -3.457 1.00 92.44 174 LYS A CA 1
ATOM 1368 C C . LYS A 1 174 ? -17.467 2.310 -3.273 1.00 92.44 174 LYS A C 1
ATOM 1370 O O . LYS A 1 174 ? -18.463 2.480 -2.577 1.00 92.44 174 LYS A O 1
ATOM 1375 N N . HIS A 1 175 ? -17.245 1.186 -3.952 1.00 93.44 175 HIS A N 1
ATOM 1376 C CA . HIS A 1 175 ? -18.268 0.141 -4.068 1.00 93.44 175 HIS A CA 1
ATOM 1377 C C . HIS A 1 175 ? -17.817 -1.241 -3.597 1.00 93.44 175 HIS A C 1
ATOM 1379 O O . HIS A 1 175 ? -18.676 -2.080 -3.338 1.00 93.44 175 HIS A O 1
ATOM 1385 N N . ILE A 1 176 ? -16.509 -1.496 -3.492 1.00 93.62 176 ILE A N 1
ATOM 1386 C CA . ILE A 1 176 ? -15.980 -2.819 -3.124 1.00 93.62 176 ILE A CA 1
ATOM 1387 C C . ILE A 1 176 ? -15.319 -2.811 -1.746 1.00 93.62 176 ILE A C 1
ATOM 1389 O O . ILE A 1 176 ? -15.476 -3.770 -0.994 1.00 93.62 176 ILE A O 1
ATOM 1393 N N . MET A 1 177 ? -14.571 -1.759 -1.406 1.00 95.19 177 MET A N 1
ATOM 1394 C CA . MET A 1 177 ? -13.892 -1.685 -0.114 1.00 95.19 177 MET A CA 1
ATOM 1395 C C . MET A 1 177 ? -14.885 -1.515 1.042 1.00 95.19 177 MET A C 1
ATOM 1397 O O . MET A 1 177 ? -15.777 -0.674 0.987 1.00 95.19 177 MET A O 1
ATOM 1401 N N . ASP A 1 178 ? -14.681 -2.275 2.118 1.00 96.81 178 ASP A N 1
ATOM 1402 C CA . ASP A 1 178 ? -15.376 -2.058 3.386 1.00 96.81 178 ASP A CA 1
ATOM 1403 C C . ASP A 1 178 ? -14.566 -1.095 4.255 1.00 96.81 178 ASP A C 1
ATOM 1405 O O . ASP A 1 178 ? -13.417 -1.362 4.593 1.00 96.81 178 ASP A O 1
ATOM 1409 N N . TYR A 1 179 ? -15.190 0.008 4.641 1.00 97.25 179 TYR A N 1
ATOM 1410 C CA . TYR A 1 179 ? -14.709 0.967 5.628 1.00 97.25 179 TYR A CA 1
ATOM 1411 C C . TYR A 1 179 ? -15.917 1.683 6.228 1.00 97.25 179 TYR A C 1
ATOM 1413 O O . TYR A 1 179 ? -17.002 1.672 5.639 1.00 97.25 179 TYR A O 1
ATOM 1421 N N . ILE A 1 180 ? -15.747 2.300 7.394 1.00 98.00 180 ILE A N 1
ATOM 1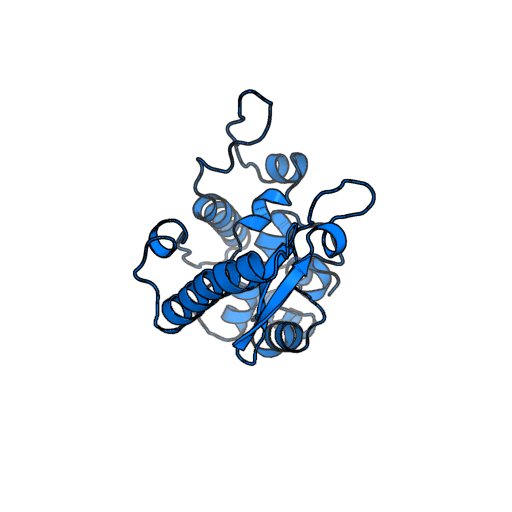422 C CA . ILE A 1 180 ? -16.818 3.099 7.986 1.00 98.00 180 ILE A CA 1
ATOM 1423 C C . ILE A 1 180 ? -16.821 4.529 7.444 1.00 98.00 180 ILE A C 1
ATOM 1425 O O . ILE A 1 180 ? -15.777 5.124 7.153 1.00 98.00 180 ILE A O 1
ATOM 1429 N N . THR A 1 181 ? -18.025 5.077 7.334 1.00 97.50 181 THR A N 1
ATOM 1430 C CA . THR A 1 181 ? -18.299 6.478 6.994 1.00 97.50 181 THR A CA 1
ATOM 1431 C C . THR A 1 181 ? -19.249 7.084 8.025 1.00 97.50 181 THR A C 1
ATOM 1433 O O . THR A 1 181 ? -19.675 6.396 8.952 1.00 97.50 181 THR A O 1
ATOM 1436 N N . LEU A 1 182 ? -19.623 8.355 7.852 1.00 97.19 182 LEU A N 1
ATOM 1437 C CA . LEU A 1 182 ? -20.596 9.040 8.708 1.00 97.19 182 LEU A CA 1
ATOM 1438 C C . LEU A 1 182 ? -21.893 8.237 8.925 1.00 97.19 182 LEU A C 1
ATOM 1440 O O . LEU A 1 182 ? -22.432 8.241 10.028 1.00 97.19 182 LEU A O 1
ATOM 1444 N N . GLU A 1 183 ? -22.369 7.532 7.897 1.00 96.94 183 GLU A N 1
ATOM 1445 C CA . GLU A 1 183 ? -23.598 6.726 7.949 1.00 96.94 183 GLU A CA 1
ATOM 1446 C C . GLU A 1 183 ? -23.492 5.541 8.920 1.00 96.94 183 GLU A C 1
ATOM 1448 O O . GLU A 1 183 ? -24.492 5.085 9.464 1.00 96.94 183 GLU A O 1
ATOM 1453 N N . ASP A 1 184 ? -22.275 5.065 9.184 1.00 98.00 184 ASP A N 1
ATOM 1454 C CA . ASP A 1 184 ? -22.019 3.924 10.061 1.00 98.00 184 ASP A CA 1
ATOM 1455 C C . ASP A 1 184 ? -21.844 4.321 11.530 1.00 98.00 184 ASP A C 1
ATOM 1457 O O . ASP A 1 184 ? -21.729 3.443 12.381 1.00 98.00 184 ASP A O 1
ATOM 1461 N N . TYR A 1 185 ? -21.789 5.616 11.860 1.00 98.19 185 TYR A N 1
ATOM 1462 C CA . TYR A 1 185 ? -21.385 6.069 13.198 1.00 98.19 185 TYR A CA 1
ATOM 1463 C C . TYR A 1 185 ? -22.306 5.567 14.306 1.00 98.19 185 TYR A C 1
ATOM 1465 O O . TYR A 1 185 ? -21.828 5.250 15.391 1.00 98.19 185 TYR A O 1
ATOM 1473 N N . GLU A 1 186 ? -23.613 5.503 14.057 1.00 97.50 186 GLU A N 1
ATOM 1474 C CA . GLU A 1 186 ? -24.568 5.007 15.047 1.00 97.50 186 GLU A CA 1
ATOM 1475 C C . GLU A 1 186 ? -24.284 3.541 15.398 1.00 97.50 186 GLU A C 1
ATOM 1477 O O . GLU A 1 186 ? -24.136 3.206 16.571 1.00 97.50 186 GLU A O 1
ATOM 1482 N N . ALA A 1 187 ? -24.098 2.691 14.385 1.00 97.56 187 ALA A N 1
ATOM 1483 C CA . ALA A 1 187 ? -23.757 1.285 14.578 1.00 97.56 187 ALA A CA 1
ATOM 1484 C C . ALA A 1 187 ? -22.335 1.104 15.142 1.00 97.56 187 ALA A C 1
ATOM 1486 O O . ALA A 1 187 ? -22.110 0.284 16.030 1.00 97.56 187 ALA A O 1
ATOM 1487 N N . ALA A 1 188 ? -21.371 1.902 14.678 1.00 97.56 188 ALA A N 1
ATOM 1488 C CA . ALA A 1 188 ? -19.982 1.841 15.119 1.00 97.56 188 ALA A CA 1
ATOM 1489 C C . ALA A 1 188 ? -19.807 2.257 16.588 1.00 97.56 188 ALA A C 1
ATOM 1491 O O . ALA A 1 188 ? -18.925 1.718 17.253 1.00 97.56 188 ALA A O 1
ATOM 1492 N N . LYS A 1 189 ? -20.664 3.140 17.128 1.00 97.38 189 LYS A N 1
ATOM 1493 C CA . LYS A 1 189 ? -20.661 3.524 18.555 1.00 97.38 189 LYS A CA 1
ATOM 1494 C C . LYS A 1 189 ? -20.929 2.363 19.509 1.00 97.38 189 LYS A C 1
ATOM 1496 O O . LYS A 1 189 ? -20.535 2.428 20.669 1.00 97.38 189 LYS A O 1
ATOM 1501 N N . ALA A 1 190 ? -21.570 1.295 19.033 1.00 95.62 190 ALA A N 1
ATOM 1502 C CA . ALA A 1 190 ? -21.727 0.069 19.810 1.00 95.62 190 ALA A CA 1
ATOM 1503 C C . ALA A 1 190 ? -20.416 -0.736 19.929 1.00 95.62 190 ALA A C 1
ATOM 1505 O O . ALA A 1 190 ? -20.324 -1.626 20.771 1.00 95.62 190 ALA A O 1
ATOM 1506 N N . ILE A 1 191 ? -19.413 -0.435 19.094 1.00 95.44 191 ILE A N 1
ATOM 1507 C CA . ILE A 1 191 ? -18.134 -1.154 18.996 1.00 95.44 191 ILE A CA 1
ATOM 1508 C C . ILE A 1 191 ? -16.980 -0.296 19.535 1.00 95.44 191 ILE A C 1
ATOM 1510 O O . ILE A 1 191 ? -16.132 -0.803 20.265 1.00 95.44 191 ILE A O 1
ATOM 1514 N N . VAL A 1 192 ? -16.938 0.996 19.192 1.00 96.69 192 VAL A N 1
ATOM 1515 C CA . VAL A 1 192 ? -15.879 1.941 19.583 1.00 96.69 192 VAL A CA 1
ATOM 1516 C C . VAL A 1 192 ? -16.461 3.284 20.042 1.00 96.69 192 VAL A C 1
ATOM 1518 O O . VAL A 1 192 ? -17.473 3.718 19.499 1.00 96.69 192 VAL A O 1
ATOM 1521 N N . PR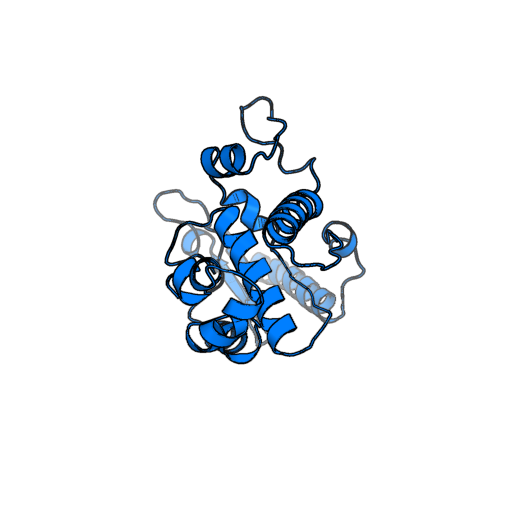O A 1 193 ? -15.823 3.995 20.992 1.00 94.31 193 PRO A N 1
ATOM 1522 C CA . PRO A 1 193 ? -16.354 5.262 21.506 1.00 94.31 193 PRO A CA 1
ATOM 1523 C C . PRO A 1 193 ? -16.316 6.415 20.485 1.00 94.31 193 PRO A C 1
ATOM 1525 O O . PRO A 1 193 ? -17.280 7.174 20.401 1.00 94.31 193 PRO A O 1
ATOM 1528 N N . ASN A 1 194 ? -15.243 6.517 19.687 1.00 96.06 194 ASN A N 1
ATOM 1529 C CA . ASN A 1 194 ? -14.994 7.621 18.747 1.00 96.06 194 ASN A CA 1
ATOM 1530 C C . ASN A 1 194 ? -14.892 7.094 17.297 1.00 96.06 194 ASN A C 1
ATOM 1532 O O . ASN A 1 194 ? -13.784 6.932 16.774 1.00 96.06 194 ASN A O 1
ATOM 1536 N N . PRO A 1 195 ? -16.007 6.764 16.620 1.00 97.25 195 PRO A N 1
ATOM 1537 C CA . PRO A 1 195 ? -15.965 6.211 15.262 1.00 97.25 195 PRO A CA 1
ATOM 1538 C C . PRO A 1 195 ? -15.334 7.160 14.231 1.00 97.25 195 PRO A C 1
ATOM 1540 O O . PRO A 1 195 ? -14.783 6.711 13.231 1.00 97.25 195 PRO A O 1
ATOM 1543 N N . GLU A 1 196 ? -15.349 8.469 14.467 1.00 97.31 196 GLU A N 1
ATOM 1544 C CA . GLU A 1 196 ? -14.751 9.463 13.581 1.00 97.31 196 GLU A CA 1
ATOM 1545 C C . GLU A 1 196 ? -13.237 9.318 13.381 1.00 97.31 196 GLU A C 1
ATOM 1547 O O . GLU A 1 196 ? -12.734 9.761 12.348 1.00 97.31 196 GLU A O 1
ATOM 1552 N N . GLU A 1 197 ? -12.519 8.697 14.324 1.00 97.12 197 GLU A N 1
ATOM 1553 C CA . GLU A 1 197 ? -11.084 8.401 14.196 1.00 97.12 197 GLU A CA 1
ATOM 1554 C C . GLU A 1 197 ? -10.810 7.368 13.092 1.00 97.12 197 GLU A C 1
ATOM 1556 O O . GLU A 1 197 ? -9.738 7.370 12.484 1.00 97.12 197 GLU A O 1
ATOM 1561 N N . PHE A 1 198 ? -11.797 6.513 12.805 1.00 98.19 198 PHE A N 1
ATOM 1562 C CA . PHE A 1 198 ? -11.722 5.430 11.824 1.00 98.19 198 PHE A CA 1
ATOM 1563 C C . PHE A 1 198 ? -12.494 5.753 10.536 1.00 98.19 198 PHE A C 1
ATOM 1565 O O . PHE A 1 198 ? -12.643 4.898 9.666 1.00 98.19 198 PHE A O 1
ATOM 1572 N N . ASP A 1 199 ? -12.995 6.977 10.381 1.00 98.12 199 ASP A N 1
ATOM 1573 C CA . ASP A 1 199 ? -13.736 7.385 9.192 1.00 98.12 199 ASP A CA 1
ATOM 1574 C C . ASP A 1 199 ? -12.811 7.531 7.978 1.00 98.12 199 ASP A C 1
ATOM 1576 O O . ASP A 1 199 ? -11.854 8.312 7.970 1.00 98.12 199 ASP A O 1
ATOM 1580 N N . PHE A 1 200 ? -13.134 6.796 6.916 1.00 97.12 200 PHE A N 1
ATOM 1581 C CA . PHE A 1 200 ? -12.339 6.752 5.694 1.00 97.12 200 PHE A CA 1
ATOM 1582 C C . PHE A 1 200 ? -12.122 8.130 5.052 1.00 97.12 200 PHE A C 1
ATOM 1584 O O . PHE A 1 200 ? -11.000 8.478 4.665 1.00 97.12 200 PHE A O 1
ATOM 1591 N N . HIS A 1 201 ? -13.181 8.937 4.957 1.00 95.56 201 HIS A N 1
ATOM 1592 C CA . HIS A 1 201 ? -13.131 10.254 4.330 1.00 95.56 201 HIS A CA 1
ATOM 1593 C C . HIS A 1 201 ? -12.343 11.241 5.182 1.00 95.56 201 HIS A C 1
ATOM 1595 O O . HIS A 1 201 ? -11.566 12.026 4.634 1.00 95.56 201 HIS A O 1
ATOM 1601 N N . LYS A 1 202 ? -12.472 11.176 6.512 1.00 96.69 202 LYS A N 1
ATOM 1602 C CA . LYS A 1 202 ? -11.689 12.024 7.423 1.00 96.69 202 LYS A CA 1
ATOM 1603 C C . LYS A 1 202 ? -10.205 11.679 7.383 1.00 96.69 202 LYS A C 1
ATOM 1605 O O . LYS A 1 202 ? -9.382 12.586 7.241 1.00 96.69 202 LYS A O 1
ATOM 1610 N N . ILE A 1 203 ? -9.857 10.390 7.435 1.00 96.62 203 ILE A N 1
ATOM 1611 C CA . ILE A 1 203 ? -8.460 9.938 7.418 1.00 96.62 203 ILE A CA 1
ATOM 1612 C C . ILE A 1 203 ? -7.759 10.381 6.131 1.00 96.62 203 ILE A C 1
ATOM 1614 O O . ILE A 1 203 ? -6.652 10.925 6.179 1.00 96.62 203 ILE A O 1
ATOM 1618 N N . LEU A 1 204 ? -8.397 10.154 4.980 1.00 94.81 204 LEU A N 1
ATOM 1619 C CA . LEU A 1 204 ? -7.790 10.358 3.662 1.00 94.81 204 LEU A CA 1
ATOM 1620 C C . LEU A 1 204 ? -8.033 11.747 3.067 1.00 94.81 204 LEU A C 1
ATOM 1622 O O . LEU A 1 204 ? -7.417 12.084 2.052 1.00 94.81 204 LEU A O 1
ATOM 1626 N N . LYS A 1 205 ? -8.921 12.544 3.674 1.00 92.56 205 LYS A N 1
ATOM 1627 C CA . LYS A 1 205 ? -9.518 13.743 3.062 1.00 92.56 205 LYS A CA 1
ATOM 1628 C C . LYS A 1 205 ? -10.144 13.425 1.693 1.00 92.56 205 LYS A C 1
ATOM 1630 O O . LYS A 1 205 ? -10.031 14.227 0.761 1.00 92.56 205 LYS A O 1
ATOM 1635 N N . PHE A 1 206 ? -10.706 12.218 1.559 1.00 85.44 206 PHE A N 1
ATOM 1636 C CA . PHE A 1 206 ? -11.117 11.628 0.281 1.00 85.44 206 PHE A CA 1
ATOM 1637 C C . PHE A 1 206 ? -12.352 12.308 -0.297 1.00 85.44 206 PHE A C 1
ATOM 1639 O O . PHE A 1 206 ? -13.408 12.272 0.370 1.00 85.44 206 PHE A O 1
#